Protein AF-F2U9Y6-F1 (afdb_monomer_lite)

Radius of gyration: 29.25 Å; chains: 1; bounding box: 46×56×100 Å

Sequence (231 aa):
MLGGILVQLFTDAFANPSPIDRDTIERISGLALDFTIVSAIATMSFTGLEDSLLPFFILVGVTWIWHLLCFRFLAPILLPDYWVQRSLAELGQSMGVTSTGLLLLRMTDPENQTPALAAFSYKQLLHEPIVGGGLWTASVLPFLKSSGIWPVVGVSCSAVVLWLLVYLFYFRQRYARKRQEEDDGGDGESVSLLASNDAGSEDSATSSSQSPARQASTTSFGTLPRADSCA

Organism: Salpingoeca rosetta (strain ATCC 50818 / BSB-021) (NCBI:txid946362)

Secondary structure (DSSP, 8-state):
-HHHHHHHHHHHHH-SS----HHHHHHHHHHHHHHHHHHHHHH---TTTGGGHHHHHHHHHHHHHHHHHIIIIIHHHH--SSHHHHHHHHHHHHHS-HHHHHHHHHHH-TT--STHHHHHHHHHHHHHHHTSSSHHHHHHHHHHHHH-HHHHHHHHHHHHHHHHHHIIIIIHHHHHHHHHHHHHHHHHHHHHHHHHHHTTSS-----------------------------

pLDDT: mean 74.89, std 18.65, range [29.98, 95.94]

Structure (mmCIF, N/CA/C/O backbone):
data_AF-F2U9Y6-F1
#
_entry.id   AF-F2U9Y6-F1
#
loop_
_atom_site.group_PDB
_atom_site.id
_atom_site.type_symbol
_atom_site.label_atom_id
_atom_site.label_alt_id
_atom_site.label_comp_id
_atom_site.label_asym_id
_atom_site.label_entity_id
_atom_site.label_seq_id
_atom_site.pdbx_PDB_ins_code
_atom_site.Cartn_x
_atom_site.Cartn_y
_atom_site.Cartn_z
_atom_site.occupancy
_atom_site.B_iso_or_equiv
_atom_site.auth_seq_id
_atom_site.auth_comp_id
_atom_site.auth_asym_id
_atom_site.auth_atom_id
_atom_site.pdbx_PDB_model_num
ATOM 1 N N . MET A 1 1 ? -6.582 -10.057 0.550 1.00 64.56 1 MET A N 1
ATOM 2 C CA . MET A 1 1 ? -7.744 -10.200 1.465 1.00 64.56 1 MET A CA 1
ATOM 3 C C . MET A 1 1 ? -8.882 -11.036 0.869 1.00 64.56 1 MET A C 1
ATOM 5 O O . MET A 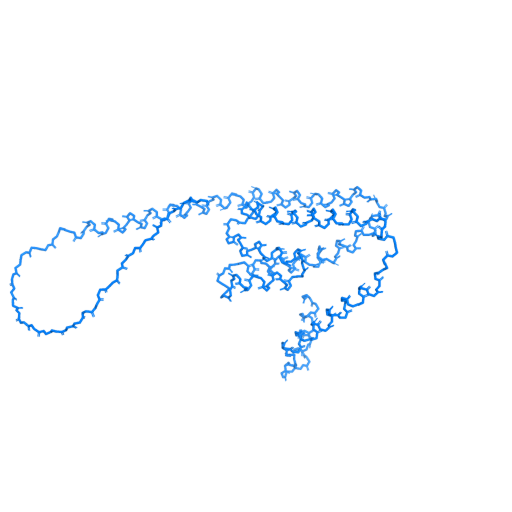1 1 ? -9.227 -12.044 1.469 1.00 64.56 1 MET A O 1
ATOM 9 N N . LEU A 1 2 ? -9.421 -10.701 -0.314 1.00 68.94 2 LEU A N 1
ATOM 10 C CA . LEU A 1 2 ? -10.553 -11.438 -0.919 1.00 68.94 2 LEU A CA 1
ATOM 11 C C . LEU A 1 2 ? -10.297 -12.940 -1.138 1.00 68.94 2 LEU A C 1
ATOM 13 O O . LEU A 1 2 ? -11.157 -13.750 -0.813 1.00 68.94 2 LEU A O 1
ATOM 17 N N . GLY A 1 3 ? -9.111 -13.321 -1.628 1.00 76.38 3 GLY A N 1
ATOM 18 C CA . GLY A 1 3 ? -8.766 -14.735 -1.832 1.00 76.38 3 GLY A CA 1
ATOM 19 C C . GLY A 1 3 ? -8.756 -15.554 -0.536 1.00 76.38 3 GLY A C 1
ATOM 20 O O . GLY A 1 3 ? -9.257 -16.670 -0.522 1.00 76.38 3 GLY A O 1
ATOM 21 N N . GLY A 1 4 ? -8.263 -14.978 0.567 1.00 77.62 4 GLY A N 1
ATOM 22 C CA . GLY A 1 4 ? -8.263 -15.637 1.877 1.00 77.62 4 GLY A CA 1
ATOM 23 C C . GLY A 1 4 ? -9.677 -15.856 2.413 1.00 77.62 4 GLY A C 1
ATOM 24 O O . GLY A 1 4 ? -10.006 -16.965 2.812 1.00 77.62 4 GLY A O 1
ATOM 25 N N . ILE A 1 5 ? -10.539 -14.835 2.326 1.00 81.19 5 ILE A N 1
ATOM 26 C CA . ILE A 1 5 ? -11.954 -14.939 2.722 1.00 81.19 5 ILE A CA 1
ATOM 27 C C . ILE A 1 5 ? -12.677 -15.998 1.882 1.00 81.19 5 ILE A C 1
ATOM 29 O O . ILE A 1 5 ? -13.430 -16.797 2.427 1.00 81.19 5 ILE A O 1
ATOM 33 N N . LEU A 1 6 ? -12.433 -16.037 0.568 1.00 84.12 6 LEU A N 1
ATOM 34 C CA . LEU A 1 6 ? -13.038 -17.030 -0.321 1.00 84.12 6 LEU A CA 1
ATOM 35 C C . LEU A 1 6 ? -12.633 -18.459 0.071 1.00 84.12 6 LEU A C 1
ATOM 37 O O . LEU A 1 6 ? -13.488 -19.334 0.168 1.00 84.12 6 LEU A O 1
ATOM 41 N N . VAL A 1 7 ? -11.341 -18.687 0.326 1.00 85.56 7 VAL A N 1
ATOM 42 C CA . VAL A 1 7 ? -10.820 -19.992 0.765 1.00 85.56 7 VAL A CA 1
ATOM 43 C C . VAL A 1 7 ? -11.387 -20.378 2.128 1.00 85.56 7 VAL A C 1
ATOM 45 O O . VAL A 1 7 ? -11.746 -21.536 2.327 1.00 85.56 7 VAL A O 1
ATOM 48 N N . GLN A 1 8 ? -11.511 -19.420 3.045 1.00 82.75 8 GLN A N 1
ATOM 49 C CA . GLN A 1 8 ? -12.047 -19.655 4.381 1.00 82.75 8 GLN A CA 1
ATOM 50 C C . GLN A 1 8 ? -13.536 -20.024 4.328 1.00 82.75 8 GLN A C 1
ATOM 52 O O . GLN A 1 8 ? -13.919 -21.056 4.864 1.00 82.75 8 GLN A O 1
ATOM 57 N N . LEU A 1 9 ? -14.345 -19.282 3.560 1.00 84.62 9 LEU A N 1
ATOM 58 C CA . LEU A 1 9 ? -15.758 -19.605 3.319 1.00 84.62 9 LEU A CA 1
ATOM 59 C C . LEU A 1 9 ? -15.943 -20.973 2.658 1.00 84.62 9 LEU A C 1
ATOM 61 O O . LEU A 1 9 ? -16.862 -21.708 3.006 1.00 84.62 9 LEU A O 1
ATOM 65 N N . PHE A 1 10 ? -15.081 -21.319 1.700 1.00 86.94 10 PHE A N 1
ATOM 66 C CA . PHE A 1 10 ? -15.129 -22.623 1.051 1.00 86.94 10 PHE A CA 1
ATOM 67 C C . PHE A 1 10 ? -14.783 -23.730 2.053 1.00 86.94 10 PHE A C 1
ATOM 69 O O . PHE A 1 10 ? -15.511 -24.704 2.184 1.00 86.94 10 PHE A O 1
ATOM 76 N N . THR A 1 11 ? -13.711 -23.566 2.822 1.00 84.00 11 THR A N 1
ATOM 77 C CA . THR A 1 11 ? -13.254 -24.596 3.761 1.00 84.00 11 THR A CA 1
ATOM 78 C C . THR A 1 11 ? -14.257 -24.824 4.888 1.00 84.00 11 THR A C 1
ATOM 80 O O . THR A 1 11 ? -14.572 -25.975 5.180 1.00 84.00 11 THR A O 1
ATOM 83 N N . ASP A 1 12 ? -14.839 -23.757 5.433 1.00 84.56 12 ASP A N 1
ATOM 84 C CA . ASP A 1 12 ? -15.870 -23.848 6.471 1.00 84.56 12 ASP A CA 1
ATOM 85 C C . ASP A 1 12 ? -17.173 -24.484 5.944 1.00 84.56 12 ASP A C 1
ATOM 87 O O . ASP A 1 12 ? -17.929 -25.082 6.710 1.00 84.56 12 ASP A O 1
ATOM 91 N N . ALA A 1 13 ? -17.430 -24.413 4.631 1.00 82.62 13 ALA A N 1
ATOM 92 C CA . ALA A 1 13 ? -18.564 -25.086 3.998 1.00 82.62 13 ALA A CA 1
ATOM 93 C C . ALA A 1 13 ? -18.342 -26.597 3.782 1.00 82.62 13 ALA A C 1
ATOM 95 O O . ALA A 1 13 ? -19.314 -27.352 3.777 1.00 82.62 13 ALA A O 1
ATOM 96 N N . PHE A 1 14 ? -17.094 -27.049 3.599 1.00 81.50 14 PHE A N 1
ATOM 97 C CA . PHE A 1 14 ? -16.771 -28.453 3.292 1.00 81.50 14 PHE A CA 1
ATOM 98 C C . PHE A 1 14 ? -16.200 -29.249 4.476 1.00 81.50 14 PHE A C 1
ATOM 100 O O . PHE A 1 14 ? -16.282 -30.478 4.461 1.00 81.50 14 PHE A O 1
ATOM 107 N N . ALA A 1 15 ? -15.638 -28.595 5.497 1.00 75.25 15 ALA A N 1
ATOM 108 C CA . ALA A 1 15 ? -15.000 -29.258 6.631 1.00 75.25 15 ALA A CA 1
ATOM 109 C C . ALA A 1 15 ? -15.295 -28.544 7.960 1.00 75.25 15 ALA A C 1
ATOM 111 O O . ALA A 1 15 ? -14.952 -27.381 8.150 1.00 75.25 15 ALA A O 1
ATOM 112 N N . ASN A 1 16 ? -15.886 -29.279 8.908 1.00 74.94 16 ASN A N 1
ATOM 113 C CA . ASN A 1 16 ? -16.071 -28.835 10.289 1.00 74.94 16 ASN A CA 1
ATOM 114 C C . ASN A 1 16 ? -15.541 -29.928 11.244 1.00 74.94 16 ASN A C 1
ATOM 116 O O . ASN A 1 16 ? -16.124 -31.017 11.262 1.00 74.94 16 ASN A O 1
ATOM 120 N N . PRO A 1 17 ? -14.459 -29.695 12.017 1.00 71.12 17 PRO A N 1
ATOM 121 C CA . PRO A 1 17 ? -13.758 -28.423 12.236 1.00 71.12 17 PRO A CA 1
ATOM 122 C C . PRO A 1 17 ? -12.823 -28.009 11.087 1.00 71.12 17 PRO A C 1
ATOM 124 O O . PRO A 1 17 ? -12.262 -28.855 10.391 1.00 71.12 17 PRO A O 1
ATOM 127 N N . SER A 1 18 ? -12.648 -26.694 10.918 1.00 74.06 18 SER A N 1
ATOM 128 C CA . SER A 1 18 ? -11.782 -26.101 9.893 1.00 74.06 18 SER A CA 1
ATOM 129 C C . SER A 1 18 ? -10.316 -26.512 10.125 1.00 74.06 18 SER A C 1
ATOM 131 O O . SER A 1 18 ? -9.785 -26.257 11.207 1.00 74.06 18 SER A O 1
ATOM 133 N N . PRO A 1 19 ? -9.630 -27.139 9.150 1.00 78.56 19 PRO A N 1
ATOM 134 C CA . PRO A 1 19 ? -8.228 -27.549 9.278 1.00 78.56 19 PRO A CA 1
ATOM 135 C C . PRO A 1 19 ? -7.234 -26.381 9.146 1.00 78.56 19 PRO A C 1
ATOM 137 O O . PRO A 1 19 ? -6.023 -26.599 9.137 1.00 78.56 19 PRO A O 1
ATOM 140 N N . ILE A 1 20 ? -7.725 -25.150 8.981 1.00 82.19 20 ILE A N 1
ATOM 141 C CA . ILE A 1 20 ? -6.900 -23.972 8.739 1.00 82.19 20 ILE A CA 1
ATOM 142 C C . ILE A 1 20 ? -6.370 -23.432 10.066 1.00 82.19 20 ILE A C 1
ATOM 144 O O . ILE A 1 20 ? -7.107 -22.846 10.856 1.00 82.19 20 ILE A O 1
ATOM 148 N N . ASP A 1 21 ? -5.064 -23.581 10.262 1.00 85.75 21 ASP A N 1
ATOM 149 C CA . ASP A 1 21 ? -4.335 -22.987 11.375 1.00 85.75 21 ASP A CA 1
ATOM 150 C C . ASP A 1 21 ? -3.558 -21.734 10.937 1.00 85.75 21 ASP A C 1
ATOM 152 O O . ASP A 1 21 ? -2.967 -21.675 9.850 1.00 85.75 21 ASP A O 1
ATOM 156 N N . ARG A 1 22 ? -3.557 -20.720 11.805 1.00 81.62 22 ARG A N 1
ATOM 157 C CA . ARG A 1 22 ? -2.945 -19.416 11.537 1.00 81.62 22 ARG A CA 1
ATOM 158 C C . ARG A 1 22 ? -1.430 -19.523 11.402 1.00 81.62 22 ARG A C 1
ATOM 160 O O . ARG A 1 22 ? -0.876 -18.924 10.481 1.00 81.62 22 ARG A O 1
ATOM 167 N N . ASP A 1 23 ? -0.780 -20.321 12.245 1.00 85.12 23 ASP A N 1
ATOM 168 C CA . ASP A 1 23 ? 0.679 -20.474 12.220 1.00 85.12 23 ASP A CA 1
ATOM 169 C C . ASP A 1 23 ? 1.143 -21.115 10.906 1.00 85.12 23 ASP A C 1
ATOM 171 O O . ASP A 1 23 ? 2.176 -20.748 10.337 1.00 85.12 23 ASP A O 1
ATOM 175 N N . THR A 1 24 ? 0.345 -22.046 10.376 1.00 87.69 24 THR A N 1
ATOM 176 C CA . THR A 1 24 ? 0.602 -22.672 9.074 1.00 87.69 24 THR A CA 1
ATOM 177 C C . THR A 1 24 ? 0.464 -21.660 7.933 1.00 87.69 24 THR A C 1
ATOM 179 O O . THR A 1 24 ? 1.336 -21.601 7.063 1.00 87.69 24 THR A O 1
ATOM 182 N N . ILE A 1 25 ? -0.575 -20.814 7.947 1.00 86.31 25 ILE A N 1
ATOM 183 C CA . ILE A 1 25 ? -0.746 -19.744 6.948 1.00 86.31 25 ILE A CA 1
ATOM 184 C C . ILE A 1 25 ? 0.412 -18.744 6.999 1.00 86.31 25 ILE A C 1
ATOM 186 O O . ILE A 1 25 ? 0.938 -18.380 5.947 1.00 86.31 25 ILE A O 1
ATOM 190 N N . GLU A 1 26 ? 0.820 -18.299 8.190 1.00 84.19 26 GLU A N 1
ATOM 191 C CA . GLU A 1 26 ? 1.905 -17.322 8.342 1.00 84.19 26 GLU A CA 1
ATOM 192 C C . GLU A 1 26 ? 3.229 -17.873 7.787 1.00 84.19 26 GLU A C 1
ATOM 194 O O . GLU A 1 26 ? 3.924 -17.179 7.041 1.00 84.19 26 GLU A O 1
ATOM 199 N N . ARG A 1 27 ? 3.529 -19.157 8.030 1.00 87.56 27 ARG A N 1
ATOM 200 C CA . ARG A 1 27 ? 4.702 -19.842 7.453 1.00 87.56 27 ARG A CA 1
ATOM 201 C C . ARG A 1 27 ? 4.643 -19.945 5.928 1.00 87.56 27 ARG A C 1
ATOM 203 O O . ARG A 1 27 ? 5.636 -19.655 5.263 1.00 87.56 27 ARG A O 1
ATOM 210 N N . ILE A 1 28 ? 3.497 -20.339 5.365 1.00 90.56 28 ILE A N 1
ATOM 211 C CA . ILE A 1 28 ? 3.319 -20.449 3.906 1.00 90.56 28 ILE A CA 1
ATOM 212 C C . ILE A 1 28 ? 3.425 -19.071 3.246 1.00 90.56 28 ILE A C 1
ATOM 214 O O . ILE A 1 28 ? 4.074 -18.935 2.211 1.00 90.56 28 ILE A O 1
ATOM 218 N N . SER A 1 29 ? 2.826 -18.041 3.850 1.00 85.62 29 SER A N 1
ATOM 219 C CA . SER A 1 29 ? 2.904 -16.666 3.353 1.00 85.62 29 SER A CA 1
ATOM 220 C C . SER A 1 29 ? 4.340 -16.144 3.361 1.00 85.62 29 SER A C 1
ATOM 222 O O . SER A 1 29 ? 4.735 -15.479 2.406 1.00 85.62 29 SER A O 1
ATOM 224 N N . GLY A 1 30 ? 5.116 -16.450 4.406 1.00 86.19 30 GLY A N 1
ATOM 225 C CA . GLY A 1 30 ? 6.540 -16.119 4.465 1.00 86.19 30 GLY A CA 1
ATOM 226 C C . GLY A 1 30 ? 7.324 -16.783 3.334 1.00 86.19 30 GLY A C 1
ATOM 227 O O . GLY A 1 30 ? 7.996 -16.099 2.568 1.00 86.19 30 GLY A O 1
ATOM 228 N N . LEU A 1 31 ? 7.143 -18.094 3.145 1.00 93.81 31 LEU A N 1
ATOM 229 C CA . LEU A 1 31 ? 7.813 -18.843 2.076 1.00 93.81 31 LEU A CA 1
ATOM 230 C C . LEU A 1 31 ? 7.438 -18.337 0.673 1.00 93.81 31 LEU A C 1
ATOM 232 O O . LEU A 1 31 ? 8.293 -18.237 -0.206 1.00 93.81 31 LEU A O 1
ATOM 236 N N . ALA A 1 32 ? 6.168 -17.995 0.449 1.00 91.25 32 ALA A N 1
ATOM 237 C CA . ALA A 1 32 ? 5.710 -17.426 -0.817 1.00 91.25 32 ALA A CA 1
ATOM 238 C C . ALA A 1 32 ? 6.325 -16.042 -1.086 1.00 91.25 32 ALA A C 1
ATOM 240 O O . ALA A 1 32 ? 6.671 -15.724 -2.229 1.00 91.25 32 ALA A O 1
ATOM 241 N N . LEU A 1 33 ? 6.479 -15.226 -0.040 1.00 87.12 33 LEU A N 1
ATOM 242 C CA . LEU A 1 33 ? 7.128 -13.922 -0.124 1.00 87.12 33 LEU A CA 1
ATOM 243 C C . LEU A 1 33 ? 8.612 -14.085 -0.477 1.00 87.12 33 LEU A C 1
ATOM 245 O O . LEU A 1 33 ? 9.069 -13.445 -1.423 1.00 87.12 33 LEU A O 1
ATOM 249 N N . ASP A 1 34 ? 9.329 -14.998 0.181 1.00 91.12 34 ASP A N 1
ATOM 250 C CA . ASP A 1 34 ? 10.732 -15.295 -0.132 1.00 91.12 34 ASP A CA 1
ATOM 251 C C . ASP A 1 34 ? 10.900 -15.764 -1.581 1.00 91.12 34 ASP A C 1
ATOM 253 O O . ASP A 1 34 ? 11.765 -15.267 -2.304 1.00 91.12 34 ASP A O 1
ATOM 257 N N . PHE A 1 35 ? 10.029 -16.661 -2.054 1.00 95.06 35 PHE A N 1
ATOM 258 C CA . PHE A 1 35 ? 10.053 -17.114 -3.445 1.00 95.06 35 PHE A CA 1
ATOM 259 C C . PHE A 1 35 ? 9.801 -15.965 -4.429 1.00 95.06 35 PHE A C 1
ATOM 261 O O . PHE A 1 35 ? 10.464 -15.876 -5.462 1.00 95.06 35 PHE A O 1
ATOM 268 N N . THR A 1 36 ? 8.886 -15.050 -4.097 1.00 90.88 36 THR A N 1
ATOM 269 C CA . THR A 1 36 ? 8.604 -13.857 -4.910 1.00 90.88 36 THR A CA 1
ATOM 270 C C . THR A 1 36 ? 9.817 -12.933 -4.971 1.00 90.88 36 THR A C 1
ATOM 272 O O . THR A 1 36 ? 10.178 -12.480 -6.056 1.00 90.88 36 THR A O 1
ATOM 275 N N . ILE A 1 37 ? 10.483 -12.693 -3.837 1.00 90.69 37 ILE A N 1
ATOM 276 C CA . ILE A 1 37 ? 11.707 -11.884 -3.780 1.00 90.69 37 ILE A CA 1
ATOM 277 C C . ILE A 1 37 ? 12.809 -12.531 -4.620 1.00 90.69 37 ILE A C 1
ATOM 279 O O . ILE A 1 37 ? 13.392 -11.868 -5.477 1.00 90.69 37 ILE A O 1
ATOM 283 N N . VAL A 1 38 ? 13.076 -13.824 -4.422 1.00 95.25 38 VAL A N 1
ATOM 284 C CA . VAL A 1 38 ? 14.115 -14.551 -5.166 1.00 95.25 38 VAL A CA 1
ATOM 285 C C . VAL A 1 38 ? 13.811 -14.554 -6.663 1.00 95.25 38 VAL A C 1
ATOM 287 O O . VAL A 1 38 ? 14.695 -14.265 -7.465 1.00 95.25 38 VAL A O 1
ATOM 290 N N . SER A 1 39 ? 12.559 -14.808 -7.051 1.00 94.50 39 SER A N 1
ATOM 291 C CA . SER A 1 39 ? 12.124 -14.762 -8.449 1.00 94.50 39 SER A CA 1
ATOM 292 C C . SER A 1 39 ? 12.281 -13.366 -9.054 1.00 94.50 39 SER A C 1
ATOM 294 O O . SER A 1 39 ? 12.701 -13.246 -10.206 1.00 94.50 39 SER A O 1
ATOM 296 N N . ALA A 1 40 ? 11.953 -12.310 -8.306 1.00 90.25 40 ALA A N 1
ATOM 297 C CA . ALA A 1 40 ? 12.098 -10.933 -8.762 1.00 90.25 40 ALA A CA 1
ATOM 298 C C . ALA A 1 40 ? 13.573 -10.574 -8.982 1.00 90.25 40 ALA A C 1
ATOM 300 O O . ALA A 1 40 ? 13.919 -10.079 -10.052 1.00 90.25 40 ALA A O 1
ATOM 301 N N . ILE A 1 41 ? 14.448 -10.899 -8.023 1.00 90.94 41 ILE A N 1
ATOM 302 C CA . ILE A 1 41 ? 15.898 -10.680 -8.142 1.00 90.94 41 ILE A CA 1
ATOM 303 C C . ILE A 1 41 ? 16.470 -11.484 -9.317 1.00 90.94 41 ILE A C 1
ATOM 305 O O . ILE A 1 41 ? 17.264 -10.954 -10.086 1.00 90.94 41 ILE A O 1
ATOM 309 N N . ALA A 1 42 ? 16.040 -12.736 -9.495 1.00 93.25 42 ALA A N 1
ATOM 310 C CA . ALA A 1 42 ? 16.501 -13.590 -10.588 1.00 93.25 42 ALA A CA 1
ATOM 311 C C . ALA A 1 42 ? 16.053 -13.098 -11.977 1.00 93.25 42 ALA A C 1
ATOM 313 O O . ALA A 1 42 ? 16.763 -13.309 -12.957 1.00 93.25 42 ALA A O 1
ATOM 314 N N . THR A 1 43 ? 14.885 -12.453 -12.071 1.00 90.19 43 THR A N 1
ATOM 315 C CA . THR A 1 43 ? 14.331 -11.938 -13.340 1.00 90.19 43 THR A CA 1
ATOM 316 C C . THR A 1 43 ? 14.819 -10.520 -13.656 1.00 90.19 43 THR A C 1
ATOM 318 O O . THR A 1 43 ? 14.788 -10.091 -14.809 1.00 90.19 43 THR A O 1
ATOM 321 N N . MET A 1 44 ? 15.274 -9.773 -12.649 1.00 85.38 44 MET A N 1
ATOM 322 C CA . MET A 1 44 ? 15.744 -8.404 -12.814 1.00 85.38 44 MET A CA 1
ATOM 323 C C . MET A 1 44 ? 17.114 -8.385 -13.504 1.00 85.38 44 MET A C 1
ATOM 325 O O . MET A 1 44 ? 18.150 -8.661 -12.903 1.00 85.38 44 MET A O 1
ATOM 329 N N . SER A 1 45 ? 17.131 -8.033 -14.789 1.00 80.94 45 SER A N 1
ATOM 330 C CA . SER A 1 45 ? 18.373 -7.841 -15.536 1.00 80.94 45 SER A CA 1
ATOM 331 C C . SER A 1 45 ? 19.018 -6.499 -15.176 1.00 80.94 45 SER A C 1
ATOM 333 O O . SER A 1 45 ? 18.404 -5.449 -15.361 1.00 80.94 45 SER A O 1
ATOM 335 N N . PHE A 1 46 ? 20.274 -6.520 -14.724 1.00 74.25 46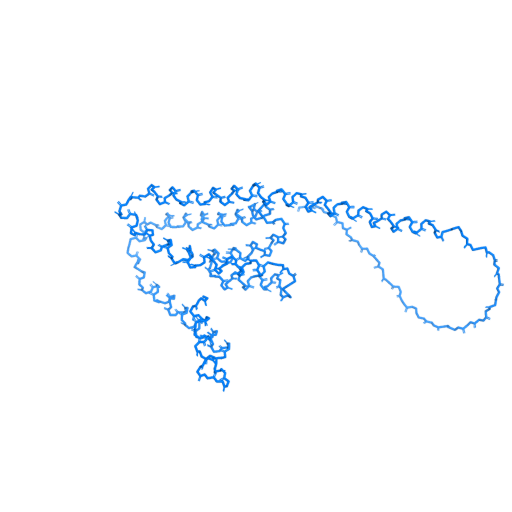 PHE A N 1
ATOM 336 C CA . PHE A 1 46 ? 21.059 -5.308 -14.437 1.00 74.25 46 PHE A CA 1
ATOM 337 C C . PHE A 1 46 ? 21.627 -4.619 -15.688 1.00 74.25 46 PHE A C 1
ATOM 339 O O . PHE A 1 46 ? 22.165 -3.518 -15.595 1.00 74.25 46 PHE A O 1
ATOM 346 N N . THR A 1 47 ? 21.507 -5.245 -16.860 1.00 74.12 47 THR A N 1
ATOM 347 C CA . THR A 1 47 ? 21.971 -4.699 -18.140 1.00 74.12 47 THR A CA 1
ATOM 348 C C . THR A 1 47 ? 21.269 -3.373 -18.447 1.00 74.12 47 THR A C 1
ATOM 350 O O . THR A 1 47 ? 20.066 -3.360 -18.704 1.00 74.12 47 THR A O 1
ATOM 353 N N . GLY A 1 48 ? 22.021 -2.267 -18.397 1.00 69.62 48 GLY A N 1
ATOM 354 C CA . GLY A 1 48 ? 21.537 -0.892 -18.600 1.00 69.62 48 GLY A CA 1
ATOM 355 C C . GLY A 1 48 ? 21.345 -0.060 -17.323 1.00 69.62 48 GLY A C 1
ATOM 356 O O . GLY A 1 48 ? 21.109 1.143 -17.416 1.00 69.62 48 GLY A O 1
ATOM 357 N N . LEU A 1 49 ? 21.469 -0.655 -16.129 1.00 69.94 49 LEU A N 1
ATOM 358 C CA . LEU A 1 49 ? 21.373 0.086 -14.862 1.00 69.94 49 LEU A CA 1
ATOM 359 C C . LEU A 1 49 ? 22.680 0.818 -14.511 1.00 69.94 49 LEU A C 1
ATOM 361 O O . LEU A 1 49 ? 22.651 1.843 -13.837 1.00 69.94 49 LEU A O 1
ATOM 365 N N . GLU A 1 50 ? 23.813 0.302 -14.988 1.00 73.62 50 GLU A N 1
ATOM 366 C CA . GLU A 1 50 ? 25.160 0.840 -14.758 1.00 73.62 50 GLU A CA 1
ATOM 367 C C . GLU A 1 50 ? 25.339 2.270 -15.292 1.00 73.62 50 GLU A C 1
ATOM 369 O O . GLU A 1 50 ? 25.910 3.114 -14.601 1.00 73.62 50 GLU A O 1
ATOM 374 N N . ASP A 1 51 ? 24.727 2.586 -16.435 1.00 81.00 51 ASP A N 1
ATOM 375 C CA . ASP A 1 51 ? 24.744 3.934 -17.018 1.00 81.00 51 ASP A CA 1
ATOM 376 C C . ASP A 1 51 ? 23.822 4.922 -16.276 1.00 81.00 51 ASP A C 1
ATOM 378 O O . ASP A 1 51 ? 23.920 6.137 -16.446 1.00 81.00 51 ASP A O 1
ATOM 382 N N . SER A 1 52 ? 22.902 4.414 -15.449 1.00 83.69 52 SER A N 1
ATOM 383 C CA . SER A 1 52 ? 21.813 5.173 -14.816 1.00 83.69 52 SER A CA 1
ATOM 384 C C . SER A 1 52 ? 21.741 4.989 -13.293 1.00 83.69 52 SER A C 1
ATOM 386 O O . SER A 1 52 ? 20.699 5.222 -12.675 1.00 83.69 52 SER A O 1
ATOM 388 N N . LEU A 1 53 ? 22.858 4.650 -12.644 1.00 87.31 53 LEU A N 1
ATOM 389 C CA . LEU A 1 53 ? 22.917 4.561 -11.179 1.00 87.31 53 LEU A CA 1
ATOM 390 C C . LEU A 1 53 ? 22.607 5.905 -10.510 1.00 87.31 53 LEU A C 1
ATOM 392 O O . LEU A 1 53 ? 21.908 5.956 -9.499 1.00 87.31 53 LEU A O 1
ATOM 396 N N . LEU A 1 54 ? 23.084 7.007 -11.094 1.00 89.56 54 LEU A N 1
ATOM 397 C CA . LEU A 1 54 ? 22.834 8.349 -10.572 1.00 89.56 54 LEU A CA 1
ATOM 398 C C . LEU A 1 54 ? 21.327 8.687 -10.519 1.00 89.56 54 LEU A C 1
ATOM 400 O O . LEU A 1 54 ? 20.841 8.990 -9.426 1.00 89.56 54 LEU A O 1
ATOM 404 N N . PRO A 1 55 ? 20.549 8.612 -11.622 1.00 90.44 55 PRO A N 1
ATOM 405 C CA . PRO A 1 55 ? 19.110 8.862 -11.559 1.00 90.44 55 PRO A CA 1
ATOM 406 C C . PRO A 1 55 ? 18.364 7.854 -10.675 1.00 90.44 55 PRO A C 1
ATOM 408 O O . PRO A 1 55 ? 17.390 8.240 -10.031 1.00 90.44 55 PRO A O 1
ATOM 411 N N . PHE A 1 56 ? 18.833 6.606 -10.564 1.00 89.75 56 PHE A N 1
ATOM 412 C CA . PHE A 1 56 ? 18.258 5.630 -9.635 1.00 89.75 56 PHE A CA 1
ATOM 413 C C . PHE A 1 56 ? 18.353 6.096 -8.173 1.00 89.75 56 PHE A C 1
ATOM 415 O O . PHE A 1 56 ? 17.335 6.178 -7.484 1.00 89.75 56 PHE A O 1
ATOM 422 N N . PHE A 1 57 ? 19.546 6.470 -7.699 1.00 92.00 57 PHE A N 1
ATOM 423 C CA . PHE A 1 57 ? 19.717 6.940 -6.320 1.00 92.00 57 PHE A CA 1
ATOM 424 C C . PHE A 1 57 ? 18.990 8.258 -6.05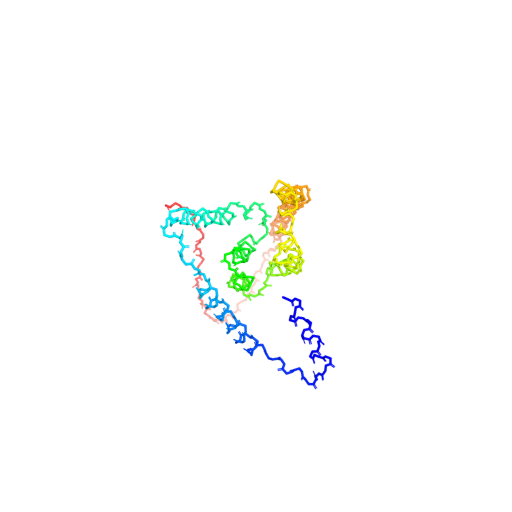1 1.00 92.00 57 PHE A C 1
ATOM 426 O O . PHE A 1 57 ? 18.448 8.441 -4.960 1.00 92.00 57 PHE A O 1
ATOM 433 N N . ILE A 1 58 ? 18.920 9.151 -7.044 1.00 94.38 58 ILE A N 1
ATOM 434 C CA . ILE A 1 58 ? 18.122 10.378 -6.940 1.00 94.38 58 ILE A CA 1
ATOM 435 C C . ILE A 1 58 ? 16.644 10.028 -6.741 1.00 94.38 58 ILE A C 1
ATOM 437 O O . ILE A 1 58 ? 16.020 10.566 -5.831 1.00 94.38 58 ILE A O 1
ATOM 441 N N . LEU A 1 59 ? 16.085 9.106 -7.529 1.00 92.62 59 LEU A N 1
ATOM 442 C CA . LEU A 1 59 ? 14.686 8.688 -7.391 1.00 92.62 59 LEU A CA 1
ATOM 443 C C . LEU A 1 59 ? 14.402 8.050 -6.029 1.00 92.62 59 LEU A C 1
ATOM 445 O O . LEU A 1 59 ? 13.399 8.389 -5.397 1.00 92.62 59 LEU A O 1
ATOM 449 N N . VAL A 1 60 ? 15.288 7.174 -5.547 1.00 92.38 60 VAL A N 1
ATOM 450 C CA . VAL A 1 60 ? 15.167 6.570 -4.211 1.00 92.38 60 VAL A CA 1
ATOM 451 C C . VAL A 1 60 ? 15.193 7.652 -3.131 1.00 92.38 60 VAL A C 1
ATOM 453 O O . VAL A 1 60 ? 14.308 7.680 -2.276 1.00 92.38 60 VAL A O 1
ATOM 456 N N . GLY A 1 61 ? 16.155 8.576 -3.198 1.00 95.56 61 GLY A N 1
ATOM 457 C CA . GLY A 1 61 ? 16.297 9.671 -2.241 1.00 95.56 61 GLY A CA 1
ATOM 458 C C . GLY A 1 61 ? 15.096 10.616 -2.239 1.00 95.56 61 GLY A C 1
ATOM 459 O O . GLY A 1 61 ? 14.542 10.897 -1.179 1.00 95.56 61 GLY A O 1
ATOM 460 N N . VAL A 1 62 ? 14.639 11.051 -3.416 1.00 95.94 62 VAL A N 1
ATOM 461 C CA . VAL A 1 62 ? 13.449 11.905 -3.568 1.00 95.94 62 VAL A CA 1
ATOM 462 C C . VAL A 1 62 ? 12.216 11.211 -2.999 1.00 95.94 62 VAL A C 1
ATOM 464 O O . VAL A 1 62 ? 11.462 11.830 -2.252 1.00 95.94 62 VAL A O 1
ATOM 467 N N . THR A 1 63 ? 12.032 9.923 -3.292 1.00 92.56 63 THR A N 1
ATOM 468 C CA . THR A 1 63 ? 10.895 9.147 -2.783 1.00 92.56 63 THR A CA 1
ATOM 469 C C . THR A 1 63 ? 10.942 9.036 -1.262 1.00 92.56 63 THR A C 1
ATOM 471 O O . THR A 1 63 ? 9.933 9.271 -0.600 1.00 92.56 63 THR A O 1
ATOM 474 N N . TRP A 1 64 ? 12.104 8.733 -0.684 1.00 93.94 64 TRP A N 1
ATOM 475 C CA . TRP A 1 64 ? 12.285 8.670 0.767 1.00 93.94 64 TRP A CA 1
ATOM 476 C C . TRP A 1 64 ? 12.001 10.009 1.448 1.00 93.94 64 TRP A C 1
ATOM 478 O O . TRP A 1 64 ? 11.227 10.068 2.403 1.00 93.94 64 TRP A O 1
ATOM 488 N N . ILE A 1 65 ? 12.580 11.095 0.930 1.00 94.81 65 ILE A N 1
ATOM 489 C CA . ILE A 1 65 ? 12.361 12.449 1.450 1.00 94.81 65 ILE A CA 1
ATOM 490 C C . ILE A 1 65 ? 10.877 12.810 1.360 1.00 94.81 65 ILE A C 1
ATOM 492 O O . ILE A 1 65 ? 10.316 13.315 2.329 1.00 94.81 65 ILE A O 1
ATOM 496 N N . TRP A 1 66 ? 10.222 12.507 0.238 1.00 93.69 66 TRP A N 1
ATOM 497 C CA . TRP A 1 66 ? 8.794 12.749 0.058 1.00 93.69 66 TRP A CA 1
ATOM 498 C C . TRP A 1 66 ? 7.945 12.028 1.111 1.00 93.69 66 TRP A C 1
ATOM 500 O O . TRP A 1 66 ? 7.104 12.658 1.748 1.00 93.69 66 TRP A O 1
ATOM 510 N N . HIS A 1 67 ? 8.210 10.745 1.376 1.00 91.88 67 HIS A N 1
ATOM 511 C CA . HIS A 1 67 ? 7.493 9.995 2.413 1.00 91.88 67 HIS A CA 1
ATOM 512 C C . HIS A 1 67 ? 7.702 10.589 3.810 1.00 91.88 67 HIS A C 1
ATOM 514 O O . HIS A 1 67 ? 6.742 10.720 4.570 1.00 91.88 67 HIS A O 1
ATOM 520 N N . LEU A 1 68 ? 8.928 11.011 4.138 1.00 92.00 68 LEU A N 1
ATOM 521 C CA . LEU A 1 68 ? 9.225 11.672 5.412 1.00 92.00 68 LEU A CA 1
ATOM 522 C C . LEU A 1 68 ? 8.522 13.030 5.536 1.00 92.00 68 LEU A C 1
ATOM 524 O O . LEU A 1 68 ? 7.996 13.351 6.603 1.00 92.00 68 LEU A O 1
ATOM 528 N N . LEU A 1 69 ? 8.468 13.815 4.456 1.00 92.75 69 LEU A N 1
ATOM 529 C CA . LEU A 1 69 ? 7.741 15.084 4.419 1.00 92.75 69 LEU A CA 1
ATOM 530 C C . LEU A 1 69 ? 6.236 14.867 4.598 1.00 92.75 69 LEU A C 1
ATOM 532 O O . LEU A 1 69 ? 5.616 15.554 5.411 1.00 92.75 69 LEU A O 1
ATOM 536 N N . CYS A 1 70 ? 5.650 13.887 3.908 1.00 90.25 70 CYS A N 1
ATOM 537 C CA . CYS A 1 70 ? 4.250 13.520 4.092 1.00 90.25 70 CYS A CA 1
ATOM 538 C C . CYS A 1 70 ? 3.974 13.077 5.535 1.00 90.25 70 CYS A C 1
ATOM 540 O O . CYS A 1 70 ? 3.017 13.545 6.149 1.00 90.25 70 CYS A O 1
ATOM 542 N N . PHE A 1 71 ? 4.838 12.243 6.112 1.00 89.00 71 PHE A N 1
ATOM 543 C CA . PHE A 1 71 ? 4.689 11.786 7.491 1.00 89.00 71 PHE A CA 1
ATOM 544 C C . PHE A 1 71 ? 4.853 12.908 8.525 1.00 89.00 71 PHE A C 1
ATOM 546 O O . PHE A 1 71 ? 4.176 12.899 9.547 1.00 89.00 71 PHE A O 1
ATOM 553 N N . ARG A 1 72 ? 5.745 13.882 8.304 1.00 88.19 72 ARG A N 1
ATOM 554 C CA . ARG A 1 72 ? 5.986 14.952 9.284 1.00 88.19 72 ARG A CA 1
ATOM 555 C C . ARG A 1 72 ? 5.015 16.122 9.155 1.00 88.19 72 ARG A C 1
ATOM 557 O O . ARG A 1 72 ? 4.602 16.663 10.174 1.00 88.19 72 ARG A O 1
ATOM 564 N N . PHE A 1 73 ? 4.690 16.535 7.933 1.00 87.19 73 PHE A N 1
ATOM 565 C CA . PHE A 1 73 ? 3.902 17.744 7.682 1.00 87.19 73 PHE A CA 1
ATOM 566 C C . PHE A 1 73 ? 2.465 17.435 7.287 1.00 87.19 73 PHE A C 1
ATOM 568 O O . PHE A 1 73 ? 1.545 18.071 7.788 1.00 87.19 73 PHE A O 1
ATOM 575 N N . LEU A 1 74 ? 2.250 16.461 6.403 1.00 85.12 74 LEU A N 1
ATOM 576 C CA . LEU A 1 74 ? 0.923 16.212 5.842 1.00 85.12 74 LEU A CA 1
ATOM 577 C C . LEU A 1 74 ? 0.033 15.407 6.803 1.00 85.12 74 LEU A C 1
ATOM 579 O O . LEU A 1 74 ? -1.149 15.707 6.946 1.00 85.12 74 LEU A O 1
ATOM 583 N N . ALA A 1 75 ? 0.615 14.446 7.514 1.00 84.12 75 ALA A N 1
ATOM 584 C CA . ALA A 1 75 ? -0.039 13.646 8.546 1.00 84.12 75 ALA A CA 1
ATOM 585 C C . ALA A 1 75 ? -0.759 14.463 9.639 1.00 84.12 75 ALA A C 1
ATOM 587 O O . ALA A 1 75 ? -1.967 14.274 9.788 1.00 84.12 75 ALA A O 1
ATOM 588 N N . PRO A 1 76 ? -0.103 15.388 10.376 1.00 81.38 76 PRO A N 1
ATOM 589 C CA . PRO A 1 76 ? -0.784 16.158 11.420 1.00 81.38 76 PRO A CA 1
ATOM 590 C C . PRO A 1 76 ? -1.847 17.110 10.854 1.00 81.38 76 PRO A C 1
ATOM 592 O O . PRO A 1 76 ? -2.768 17.493 11.568 1.00 81.38 76 PRO A O 1
ATOM 595 N N . ILE A 1 77 ? -1.735 17.489 9.574 1.00 81.38 77 ILE A N 1
ATOM 596 C CA . ILE A 1 77 ? -2.715 18.350 8.904 1.00 81.38 77 ILE A CA 1
ATOM 597 C C . ILE A 1 77 ? -3.949 17.556 8.477 1.00 81.38 77 ILE A C 1
ATOM 599 O O . ILE A 1 77 ? -5.050 18.086 8.583 1.00 81.38 77 ILE A O 1
ATOM 603 N N . LEU A 1 78 ? -3.785 16.333 7.959 1.00 78.38 78 LEU A N 1
ATOM 604 C CA . LEU A 1 78 ? -4.873 15.510 7.413 1.00 78.38 78 LEU A CA 1
ATOM 605 C C . LEU A 1 78 ? -5.585 14.651 8.465 1.00 78.38 78 LEU A C 1
ATOM 607 O O . LEU A 1 78 ? -6.760 14.328 8.299 1.00 78.38 78 LEU A O 1
ATOM 611 N N . LEU A 1 79 ? -4.878 14.249 9.522 1.00 79.62 79 LEU A N 1
ATOM 612 C CA . LEU A 1 79 ? -5.350 13.283 10.511 1.00 79.62 79 LEU A CA 1
ATOM 613 C C . LEU A 1 79 ? -5.309 13.918 11.906 1.00 79.62 79 LEU A C 1
ATOM 615 O O . LEU A 1 79 ? -4.358 13.688 12.637 1.00 79.62 79 LEU A O 1
ATOM 619 N N . PRO A 1 80 ? -6.304 14.718 12.310 1.00 67.31 80 PRO A N 1
ATOM 620 C CA . PRO A 1 80 ? -6.271 15.406 13.605 1.00 67.31 80 PRO A CA 1
ATOM 621 C C . PRO A 1 80 ? -6.434 14.469 14.817 1.00 67.31 80 PRO A C 1
ATOM 623 O O . PRO A 1 80 ? -5.944 14.805 15.891 1.00 67.31 80 PRO A O 1
ATOM 626 N N . ASP A 1 81 ? -7.027 13.278 14.648 1.00 74.94 81 ASP A N 1
ATOM 627 C CA . ASP A 1 81 ? -7.070 12.244 15.698 1.00 74.94 81 ASP A CA 1
ATOM 628 C C . ASP A 1 81 ? -5.967 11.198 15.477 1.00 74.94 81 ASP A C 1
ATOM 630 O O . ASP A 1 81 ? -5.849 10.663 14.367 1.00 74.94 81 ASP A O 1
ATOM 634 N N . TYR A 1 82 ? -5.230 10.842 16.540 1.00 81.94 82 TYR A N 1
ATOM 635 C CA . TYR A 1 82 ? -4.234 9.750 16.566 1.00 81.94 82 TYR A CA 1
ATOM 636 C C . TYR A 1 82 ? -3.310 9.741 15.333 1.00 81.94 82 TYR A C 1
ATOM 638 O O . TYR A 1 82 ? -3.121 8.721 14.660 1.00 81.94 82 TYR A O 1
ATOM 646 N N . TRP A 1 83 ? -2.776 10.924 15.003 1.00 83.50 83 TRP A N 1
ATOM 647 C CA . TRP A 1 83 ? -2.047 11.179 13.761 1.00 83.50 83 TRP A CA 1
ATOM 648 C C . TRP A 1 83 ? -0.819 10.281 13.603 1.00 83.50 83 TRP A C 1
ATOM 650 O O . TRP A 1 83 ? -0.563 9.810 12.499 1.00 83.50 83 TRP A O 1
ATOM 660 N N . VAL A 1 84 ? -0.094 9.987 14.689 1.00 85.19 84 VAL A N 1
ATOM 661 C CA . VAL A 1 84 ? 1.095 9.121 14.654 1.00 85.19 84 VAL A CA 1
ATOM 662 C C . VAL A 1 84 ? 0.704 7.686 14.316 1.00 85.19 84 VAL A C 1
ATOM 664 O O . VAL A 1 84 ? 1.244 7.127 13.366 1.00 85.19 84 VAL A O 1
ATOM 667 N N . GLN A 1 85 ? -0.257 7.107 15.044 1.00 87.88 85 GLN A N 1
ATOM 668 C CA . GLN A 1 85 ? -0.690 5.718 14.858 1.00 87.88 85 GLN A CA 1
ATOM 669 C C . GLN A 1 85 ? -1.218 5.502 13.437 1.00 87.88 85 GLN A C 1
ATOM 671 O O . GLN A 1 85 ? -0.787 4.591 12.730 1.00 87.88 85 GLN A O 1
ATOM 676 N N . ARG A 1 86 ? -2.111 6.390 12.981 1.00 88.00 86 ARG A N 1
ATOM 677 C CA . ARG A 1 86 ? -2.687 6.311 11.634 1.00 88.00 86 ARG A CA 1
ATOM 678 C C . ARG A 1 86 ? -1.626 6.489 10.551 1.00 88.00 86 ARG A C 1
ATOM 680 O O . ARG A 1 86 ? -1.570 5.691 9.623 1.00 88.00 86 ARG A O 1
ATOM 687 N N . SER A 1 87 ? -0.760 7.490 10.681 1.00 88.88 87 SER A N 1
ATOM 688 C CA . SER A 1 87 ? 0.239 7.789 9.647 1.00 88.88 87 SER A CA 1
ATOM 689 C C . SER A 1 87 ? 1.350 6.753 9.584 1.00 88.88 87 SER A C 1
ATOM 691 O O . SER A 1 87 ? 1.892 6.523 8.510 1.00 88.88 87 SER A O 1
ATOM 693 N N . LEU A 1 88 ? 1.680 6.097 10.699 1.00 90.25 88 LEU A N 1
ATOM 694 C CA . LEU A 1 88 ? 2.672 5.027 10.705 1.00 90.25 88 LEU A CA 1
ATOM 695 C C . LEU A 1 88 ? 2.165 3.780 9.962 1.00 90.25 88 LEU A C 1
ATOM 697 O O . LEU A 1 88 ? 2.936 3.138 9.249 1.00 90.25 88 LEU A O 1
ATOM 701 N N . ALA A 1 89 ? 0.864 3.486 10.057 1.00 90.12 89 ALA A N 1
ATOM 702 C CA . ALA A 1 89 ? 0.235 2.428 9.270 1.00 90.12 89 ALA A CA 1
ATOM 703 C C . ALA A 1 89 ? 0.290 2.729 7.759 1.00 90.12 89 ALA A C 1
ATOM 705 O O . ALA A 1 89 ? 0.654 1.861 6.964 1.00 90.12 89 ALA A O 1
ATOM 706 N N . GLU A 1 90 ? -0.014 3.970 7.359 1.00 89.25 90 GLU A N 1
ATOM 707 C CA . GLU A 1 90 ? 0.090 4.433 5.961 1.00 89.25 90 GLU A CA 1
ATOM 708 C C . GLU A 1 90 ? 1.533 4.418 5.444 1.00 89.25 90 GLU A C 1
ATOM 710 O O . GLU A 1 90 ? 1.795 4.002 4.313 1.00 89.25 90 GLU A O 1
ATOM 715 N N . LEU A 1 91 ? 2.481 4.850 6.280 1.00 91.12 91 LEU A N 1
ATOM 716 C CA . LEU A 1 91 ? 3.903 4.864 5.957 1.00 91.12 91 LEU A CA 1
ATOM 717 C C . LEU A 1 91 ? 4.412 3.439 5.721 1.00 91.12 91 LEU A C 1
ATOM 719 O O . LEU A 1 91 ? 5.046 3.176 4.702 1.00 91.12 91 LEU A O 1
ATOM 723 N N . GLY A 1 92 ? 4.085 2.508 6.624 1.00 89.62 92 GLY A N 1
ATOM 724 C CA . GLY A 1 92 ? 4.471 1.104 6.499 1.00 89.62 92 GLY A CA 1
ATOM 725 C C . GLY A 1 92 ? 3.865 0.421 5.274 1.00 89.62 92 GLY A C 1
ATOM 726 O O . GLY A 1 92 ? 4.539 -0.381 4.632 1.00 89.62 92 GLY A O 1
ATOM 727 N N . GLN A 1 93 ? 2.629 0.776 4.908 1.00 89.50 93 GLN A N 1
ATOM 728 C CA . GLN A 1 93 ? 2.013 0.310 3.665 1.00 89.50 93 GLN A CA 1
ATOM 729 C C . GLN A 1 93 ? 2.718 0.884 2.427 1.00 89.50 93 GLN A C 1
ATOM 731 O O . GLN A 1 93 ? 2.921 0.159 1.462 1.00 89.50 93 GLN A O 1
ATOM 736 N N . SER A 1 94 ? 3.093 2.165 2.446 1.00 88.62 94 SER A N 1
ATOM 737 C CA . SER A 1 94 ? 3.702 2.835 1.286 1.00 88.62 94 SER A CA 1
ATOM 738 C C . SER A 1 94 ? 5.153 2.405 1.042 1.00 88.62 94 SER A C 1
ATOM 740 O O . SER A 1 94 ? 5.594 2.333 -0.100 1.00 88.62 94 SER A O 1
ATOM 742 N N . MET A 1 95 ? 5.897 2.098 2.108 1.00 87.75 95 MET A N 1
ATOM 743 C CA . MET A 1 95 ? 7.293 1.645 2.034 1.00 87.75 95 MET A CA 1
ATOM 744 C C . MET A 1 95 ? 7.445 0.123 1.916 1.00 87.75 95 MET A C 1
ATOM 746 O O . MET A 1 95 ? 8.560 -0.372 1.757 1.00 87.75 95 MET A O 1
ATOM 750 N N . GLY A 1 96 ? 6.353 -0.627 2.034 1.00 85.25 96 GLY A N 1
ATOM 751 C CA . GLY A 1 96 ? 6.386 -2.081 2.068 1.00 85.25 96 GLY A CA 1
ATOM 752 C C . GLY A 1 96 ? 5.060 -2.673 1.631 1.00 85.25 96 GLY A C 1
ATOM 753 O O . GLY A 1 96 ? 4.576 -2.414 0.534 1.00 85.25 96 GLY A O 1
ATOM 754 N N . VAL A 1 97 ? 4.483 -3.502 2.494 1.00 83.75 97 VAL A N 1
ATOM 755 C CA . VAL A 1 97 ? 3.183 -4.128 2.261 1.00 83.75 97 VAL A CA 1
ATOM 756 C C . VAL A 1 97 ? 2.219 -3.756 3.375 1.00 83.75 97 VAL A C 1
ATOM 758 O O . VAL A 1 97 ? 2.619 -3.380 4.478 1.00 83.75 97 VAL A O 1
ATOM 761 N N . THR A 1 98 ? 0.927 -3.932 3.124 1.00 85.88 98 THR A N 1
ATOM 762 C CA . THR A 1 98 ? -0.142 -3.716 4.107 1.00 85.88 98 THR A CA 1
ATOM 763 C C . THR A 1 98 ? 0.136 -4.418 5.445 1.00 85.88 98 THR A C 1
ATOM 765 O O . THR A 1 98 ? -0.132 -3.851 6.501 1.00 85.88 98 THR A O 1
ATOM 768 N N . SER A 1 99 ? 0.746 -5.612 5.426 1.00 83.38 99 SER A N 1
ATOM 769 C CA . SER A 1 99 ? 1.144 -6.333 6.647 1.00 83.38 99 SER A CA 1
ATOM 770 C C . SER A 1 99 ? 2.187 -5.580 7.478 1.00 83.38 99 SER A C 1
ATOM 772 O O . SER A 1 99 ? 2.110 -5.588 8.703 1.00 83.38 99 SER A O 1
ATOM 774 N N . THR A 1 100 ? 3.141 -4.903 6.837 1.00 87.56 100 THR A N 1
ATOM 775 C CA . THR A 1 100 ? 4.150 -4.077 7.514 1.00 87.56 100 THR A CA 1
ATOM 776 C C . THR A 1 100 ? 3.498 -2.860 8.163 1.00 87.56 100 THR A C 1
ATOM 778 O O . THR A 1 100 ? 3.791 -2.549 9.315 1.00 87.56 100 THR A O 1
ATOM 781 N N . GLY A 1 101 ? 2.550 -2.218 7.470 1.00 87.62 101 GLY A N 1
ATOM 782 C CA . GLY A 1 101 ? 1.736 -1.142 8.045 1.00 87.62 101 GLY A CA 1
ATOM 783 C C . GLY A 1 101 ? 0.943 -1.597 9.273 1.00 87.62 101 GLY A C 1
ATOM 784 O O . GLY A 1 101 ? 0.962 -0.932 10.308 1.00 87.62 101 GLY A O 1
ATOM 785 N N . LEU A 1 102 ? 0.307 -2.771 9.199 1.00 88.25 102 LEU A N 1
ATOM 786 C CA . LEU A 1 102 ? -0.455 -3.336 10.314 1.00 88.25 102 LEU A CA 1
ATOM 787 C C . LEU A 1 102 ? 0.443 -3.720 11.499 1.00 88.25 102 LEU A C 1
ATOM 789 O O . LEU A 1 102 ? 0.058 -3.511 12.647 1.00 88.25 102 LEU A O 1
ATOM 793 N N . LEU A 1 103 ? 1.641 -4.248 11.233 1.00 87.81 103 LEU A N 1
ATOM 794 C CA . LEU A 1 103 ? 2.626 -4.575 12.263 1.00 87.81 103 LEU A CA 1
ATOM 795 C C . LEU A 1 103 ? 3.075 -3.320 13.021 1.00 87.81 103 LEU A C 1
ATOM 797 O O . LEU A 1 103 ? 3.040 -3.309 14.249 1.00 87.81 103 LEU A O 1
ATOM 801 N N . LEU A 1 104 ? 3.435 -2.249 12.306 1.00 89.88 104 LEU A N 1
ATOM 802 C CA . LEU A 1 104 ? 3.817 -0.974 12.924 1.00 89.88 104 LEU A CA 1
ATOM 803 C C . LEU A 1 104 ? 2.668 -0.356 13.728 1.00 89.88 104 LEU A C 1
ATOM 805 O O . LEU A 1 104 ? 2.885 0.212 14.802 1.00 89.88 104 LEU A O 1
ATOM 809 N N . LEU A 1 105 ? 1.436 -0.506 13.243 1.00 88.56 105 LEU A N 1
ATOM 810 C CA . LEU A 1 105 ? 0.260 -0.079 13.984 1.00 88.56 105 LEU A CA 1
ATOM 811 C C . LEU A 1 105 ? 0.092 -0.876 15.282 1.00 88.56 105 LEU A C 1
ATOM 813 O O . LEU A 1 105 ? -0.141 -0.281 16.321 1.00 88.56 105 LEU A O 1
ATOM 817 N N . ARG A 1 106 ? 0.286 -2.199 15.265 1.00 85.12 106 ARG A N 1
ATOM 818 C CA . ARG A 1 106 ? 0.243 -3.025 16.486 1.00 85.12 106 ARG A CA 1
ATOM 819 C C . ARG A 1 106 ? 1.391 -2.739 17.451 1.00 85.12 106 ARG A C 1
ATOM 821 O O . ARG A 1 106 ? 1.227 -2.939 18.645 1.00 85.12 106 ARG A O 1
ATOM 828 N N . MET A 1 107 ? 2.537 -2.264 16.966 1.00 88.94 107 MET A N 1
ATOM 829 C CA . MET A 1 107 ? 3.625 -1.808 17.838 1.00 88.94 107 MET A CA 1
ATOM 830 C C . MET A 1 107 ? 3.306 -0.473 18.522 1.00 88.94 107 MET A C 1
ATOM 832 O O . MET A 1 107 ? 3.751 -0.242 19.641 1.00 88.94 107 MET A O 1
ATOM 836 N N . THR A 1 108 ? 2.552 0.408 17.858 1.00 87.69 108 THR A N 1
ATOM 837 C CA . THR A 1 108 ? 2.180 1.731 18.395 1.00 87.69 108 THR A CA 1
ATOM 838 C C . THR A 1 108 ? 0.840 1.754 19.127 1.00 87.69 108 THR A C 1
ATOM 840 O O . THR A 1 108 ? 0.613 2.643 19.943 1.00 87.69 108 THR A O 1
ATOM 843 N N . ASP A 1 109 ? -0.025 0.780 18.861 1.00 88.00 109 ASP A N 1
ATOM 844 C CA . ASP A 1 109 ? -1.308 0.545 19.520 1.00 88.00 109 ASP A CA 1
ATOM 845 C C . ASP A 1 109 ? -1.525 -0.973 19.720 1.00 88.00 109 ASP A C 1
ATOM 847 O O . ASP A 1 109 ? -2.271 -1.615 18.969 1.00 88.00 109 ASP A O 1
ATOM 851 N N . PRO A 1 110 ? -0.827 -1.587 20.696 1.00 83.31 110 PRO A N 1
ATOM 852 C CA . PRO A 1 110 ? -0.890 -3.031 20.933 1.00 83.31 110 PRO A CA 1
ATOM 853 C C . PRO A 1 110 ? -2.244 -3.489 21.479 1.00 83.31 110 PRO A C 1
ATOM 855 O O . PRO A 1 110 ? -2.717 -4.568 21.123 1.00 83.31 110 PRO A O 1
ATOM 858 N N . GLU A 1 111 ? -2.883 -2.662 22.306 1.00 83.69 111 GLU A N 1
ATOM 859 C CA . GLU A 1 111 ? -4.190 -2.946 22.906 1.00 83.69 111 GLU A CA 1
ATOM 860 C C . GLU A 1 111 ? -5.363 -2.587 21.979 1.00 83.69 111 GLU A C 1
ATOM 862 O O . GLU A 1 111 ? -6.516 -2.853 22.313 1.00 83.69 111 GLU A O 1
ATOM 867 N N . ASN A 1 112 ? -5.078 -2.033 20.792 1.00 79.81 112 ASN A N 1
ATOM 868 C CA . ASN A 1 112 ? -6.070 -1.614 19.805 1.00 79.81 112 ASN A CA 1
ATOM 869 C C . ASN A 1 112 ? -7.140 -0.681 20.402 1.00 79.81 112 ASN A C 1
ATOM 871 O O . ASN A 1 112 ? -8.336 -0.819 20.128 1.00 79.81 112 ASN A O 1
ATOM 875 N N . GLN A 1 113 ? -6.707 0.250 21.253 1.00 78.88 113 GLN A N 1
ATOM 876 C CA . GLN A 1 113 ? -7.607 1.204 21.899 1.00 78.88 113 GLN A CA 1
ATOM 877 C C . GLN A 1 113 ? -8.004 2.337 20.947 1.00 78.88 113 GLN A C 1
ATOM 879 O O . GLN A 1 113 ? -9.041 2.976 21.132 1.00 78.88 113 GLN A O 1
ATOM 884 N N . THR A 1 114 ? -7.200 2.600 19.911 1.00 83.12 114 THR A N 1
ATOM 885 C CA . THR A 1 114 ? -7.476 3.670 18.954 1.00 83.12 114 THR A CA 1
ATOM 886 C C . THR A 1 114 ? -8.334 3.169 17.786 1.00 83.12 114 THR A C 1
ATOM 888 O O . THR A 1 114 ? -8.197 2.033 17.324 1.00 83.12 114 THR A O 1
ATOM 891 N N . PRO A 1 115 ? -9.180 4.026 17.183 1.00 82.69 115 PRO A N 1
ATOM 892 C CA . PRO A 1 115 ? -9.949 3.662 15.990 1.00 82.69 115 PRO A CA 1
ATOM 893 C C . PRO A 1 115 ? -9.079 3.515 14.724 1.00 82.69 115 PRO A C 1
ATOM 895 O O . PRO A 1 115 ? -9.615 3.378 13.622 1.00 82.69 115 PRO A O 1
ATOM 898 N N . ALA A 1 116 ? -7.747 3.589 14.838 1.00 83.62 116 ALA A N 1
ATOM 899 C CA . ALA A 1 116 ? -6.824 3.567 13.709 1.00 83.62 116 ALA A CA 1
ATOM 900 C C . ALA A 1 116 ? -6.864 2.235 12.946 1.00 83.62 116 ALA A C 1
ATOM 902 O O . ALA A 1 116 ? -6.919 2.255 11.718 1.00 83.62 116 ALA A O 1
ATOM 903 N N . LEU A 1 117 ? -6.917 1.092 13.642 1.00 84.00 117 LEU A N 1
ATOM 904 C CA . LEU A 1 117 ? -6.925 -0.228 12.996 1.00 84.00 117 LEU A CA 1
ATOM 905 C C . LEU A 1 117 ? -8.194 -0.464 12.178 1.00 84.00 117 LEU A C 1
ATOM 907 O O . LEU A 1 117 ? -8.111 -0.910 11.036 1.00 84.00 117 LEU A O 1
ATOM 911 N N . ALA A 1 118 ? -9.361 -0.146 12.745 1.00 82.81 118 ALA A N 1
ATOM 912 C CA . ALA A 1 118 ? -10.640 -0.305 12.060 1.00 82.81 118 ALA A CA 1
ATOM 913 C C . ALA A 1 118 ? -10.742 0.639 10.854 1.00 82.81 118 ALA A C 1
ATOM 915 O O . ALA A 1 118 ? -11.101 0.214 9.759 1.00 82.81 118 ALA A O 1
ATOM 916 N N . ALA A 1 119 ? -10.366 1.912 11.020 1.00 84.06 119 ALA A N 1
ATOM 917 C CA . ALA A 1 119 ? -10.345 2.863 9.911 1.00 84.06 119 ALA A CA 1
ATOM 918 C C . ALA A 1 119 ? -9.404 2.402 8.782 1.00 84.06 119 ALA A C 1
ATOM 920 O O . ALA A 1 119 ? -9.754 2.502 7.604 1.00 84.06 119 ALA A O 1
ATOM 921 N N . PHE A 1 120 ? -8.240 1.849 9.140 1.00 85.88 120 PHE A N 1
ATOM 922 C CA . PHE A 1 120 ? -7.259 1.334 8.192 1.00 85.88 120 PHE A CA 1
ATOM 923 C C . PHE A 1 120 ? -7.748 0.083 7.446 1.00 85.88 120 PHE A C 1
ATOM 925 O O . PHE A 1 120 ? -7.555 -0.026 6.238 1.00 85.88 120 PHE A O 1
ATOM 932 N N . SER A 1 121 ? -8.406 -0.863 8.117 1.00 83.19 121 SER A N 1
ATOM 933 C CA . SER A 1 121 ? -8.913 -2.071 7.457 1.00 83.19 121 SER A CA 1
ATOM 934 C C . SER A 1 121 ? -10.108 -1.780 6.542 1.00 83.19 121 SER A C 1
ATOM 936 O O . SER A 1 121 ? -10.157 -2.302 5.426 1.00 83.19 121 SER A O 1
ATOM 938 N N . TYR A 1 122 ? -11.024 -0.893 6.951 1.00 85.31 122 TYR A N 1
ATOM 939 C CA . TYR A 1 122 ? -12.169 -0.494 6.124 1.00 85.31 122 TYR A CA 1
ATOM 940 C C . TYR A 1 122 ? -11.747 0.207 4.832 1.00 85.31 122 TYR A C 1
ATOM 942 O O . TYR A 1 122 ? -12.243 -0.148 3.760 1.00 85.31 122 TYR A O 1
ATOM 950 N N . LYS A 1 123 ? -10.807 1.164 4.897 1.00 84.19 123 LYS A N 1
ATOM 951 C CA . LYS A 1 123 ? -10.305 1.818 3.676 1.00 84.19 123 LYS A CA 1
ATOM 952 C C . LYS A 1 123 ? -9.620 0.793 2.754 1.00 84.19 123 LYS A C 1
ATOM 954 O O . LYS A 1 123 ? -9.770 0.873 1.538 1.00 84.19 123 LYS A O 1
ATOM 959 N N . GLN A 1 124 ? -8.895 -0.179 3.321 1.00 85.25 124 GLN A N 1
ATOM 960 C CA . GLN A 1 124 ? -8.029 -1.067 2.548 1.00 85.25 124 GLN A CA 1
ATOM 961 C C . GLN A 1 124 ? -8.838 -2.090 1.759 1.00 85.25 124 GLN A C 1
ATOM 963 O O . GLN A 1 124 ? -8.477 -2.431 0.633 1.00 85.25 124 GLN A O 1
ATOM 968 N N . LEU A 1 125 ? -9.976 -2.514 2.315 1.00 81.94 125 LEU A N 1
ATOM 969 C CA . LEU A 1 125 ? -10.918 -3.412 1.656 1.00 81.94 125 LEU A CA 1
ATOM 970 C C . LEU A 1 125 ? -11.450 -2.831 0.336 1.00 81.94 125 LEU A C 1
ATOM 972 O O . LEU A 1 125 ? -11.590 -3.560 -0.643 1.00 81.94 125 LEU A O 1
ATOM 976 N N . LEU A 1 126 ? -11.725 -1.523 0.304 1.00 82.00 126 LEU A N 1
ATOM 977 C CA . LEU A 1 126 ? -12.176 -0.826 -0.903 1.00 82.00 126 LEU A CA 1
ATOM 978 C C . LEU A 1 126 ? -11.000 -0.425 -1.802 1.00 82.00 126 LEU A C 1
ATOM 980 O O . LEU A 1 126 ? -11.106 -0.483 -3.025 1.00 82.00 126 LEU A O 1
ATOM 984 N N . HIS A 1 127 ? -9.875 -0.028 -1.209 1.00 83.31 127 HIS A N 1
ATOM 985 C CA . HIS A 1 127 ? -8.740 0.513 -1.945 1.00 83.31 127 HIS A CA 1
ATOM 986 C C . HIS A 1 127 ? -7.962 -0.552 -2.728 1.00 83.31 127 HIS A C 1
ATOM 988 O O . HIS A 1 127 ? -7.594 -0.304 -3.875 1.00 83.31 127 HIS A O 1
ATOM 994 N N . GLU A 1 128 ? -7.711 -1.740 -2.16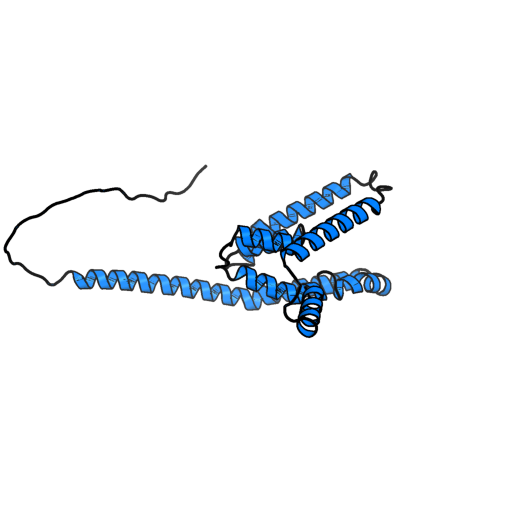8 1.00 82.38 128 GLU A N 1
ATOM 995 C CA . GLU A 1 128 ? -6.857 -2.730 -2.845 1.00 82.38 128 GLU A CA 1
ATOM 996 C C . GLU A 1 128 ? -7.428 -3.280 -4.162 1.00 82.38 128 GLU A C 1
ATOM 998 O O . GLU A 1 128 ? -6.702 -3.275 -5.159 1.00 82.38 128 GLU A O 1
ATOM 1003 N N . PRO A 1 129 ? -8.708 -3.691 -4.247 1.00 80.56 129 PRO A N 1
ATOM 1004 C CA . PRO A 1 129 ? -9.275 -4.189 -5.501 1.00 80.56 129 PRO A CA 1
ATOM 1005 C C . PRO A 1 129 ? -9.433 -3.108 -6.577 1.00 80.56 129 PRO A C 1
ATOM 1007 O O . PRO A 1 129 ? -9.501 -3.419 -7.765 1.00 80.56 129 PRO A O 1
ATOM 1010 N N . ILE A 1 130 ? -9.526 -1.836 -6.183 1.00 83.69 130 ILE A N 1
ATOM 1011 C CA . ILE A 1 130 ? -9.754 -0.736 -7.123 1.00 83.69 130 ILE A CA 1
ATOM 1012 C C . ILE A 1 130 ? -8.418 -0.145 -7.577 1.00 83.69 130 ILE A C 1
ATOM 1014 O O . ILE A 1 130 ? -8.164 -0.062 -8.776 1.00 83.69 130 ILE A O 1
ATOM 1018 N N . VAL A 1 131 ? -7.560 0.238 -6.631 1.00 81.56 131 VAL A N 1
ATOM 1019 C CA . VAL A 1 131 ? -6.360 1.056 -6.872 1.00 81.56 131 VAL A CA 1
ATOM 1020 C C . VAL A 1 131 ? -5.071 0.318 -6.499 1.00 81.56 131 VAL A C 1
ATOM 1022 O O . VAL A 1 131 ? -4.076 0.434 -7.204 1.00 81.56 131 VAL A O 1
ATOM 1025 N N . GLY A 1 132 ? -5.069 -0.498 -5.443 1.00 67.62 132 GLY A N 1
ATOM 1026 C CA . GLY A 1 132 ? -3.865 -1.169 -4.921 1.00 67.62 132 GLY A CA 1
ATOM 1027 C C . GLY A 1 132 ? -3.320 -2.346 -5.745 1.00 67.62 132 GLY A C 1
ATOM 1028 O O . GLY A 1 132 ? -2.509 -3.107 -5.232 1.00 67.62 132 GLY A O 1
ATOM 1029 N N . GLY A 1 133 ? -3.756 -2.518 -6.996 1.00 68.25 133 GLY A N 1
ATOM 1030 C CA . GLY A 1 133 ? -3.317 -3.609 -7.880 1.00 68.25 133 GLY A CA 1
ATOM 1031 C C . GLY A 1 133 ? -4.431 -4.247 -8.711 1.00 68.25 133 GLY A C 1
ATOM 1032 O O . GLY A 1 133 ? -4.149 -5.092 -9.555 1.00 68.25 133 GLY A O 1
ATOM 1033 N N . GLY A 1 134 ? -5.687 -3.851 -8.493 1.00 77.25 134 GLY A N 1
ATOM 1034 C CA . GLY A 1 134 ? -6.824 -4.337 -9.273 1.00 77.25 134 GLY A CA 1
ATOM 1035 C C . GLY A 1 134 ? -7.187 -3.448 -10.466 1.00 77.25 134 GLY A C 1
ATOM 1036 O O . GLY A 1 134 ? -6.346 -3.172 -11.320 1.00 77.25 134 GLY A O 1
ATOM 1037 N N . LEU A 1 135 ? -8.455 -3.033 -10.554 1.00 82.88 135 LEU A N 1
ATOM 1038 C CA . LEU A 1 135 ? -9.063 -2.510 -11.787 1.00 82.88 135 LEU A CA 1
ATOM 1039 C C . LEU A 1 135 ? -8.313 -1.325 -12.409 1.00 82.88 135 LEU A C 1
ATOM 1041 O O . LEU A 1 135 ? -8.038 -1.356 -13.606 1.00 82.88 135 LEU A O 1
ATOM 1045 N N . TRP A 1 136 ? -7.971 -0.293 -11.634 1.00 86.56 136 TRP A N 1
ATOM 1046 C CA . TRP A 1 136 ? -7.314 0.904 -12.168 1.00 86.56 136 TRP A CA 1
ATOM 1047 C C . TRP A 1 136 ? -5.894 0.595 -12.642 1.00 86.56 136 TRP A C 1
ATOM 1049 O O . TRP A 1 136 ? -5.566 0.822 -13.803 1.00 86.56 136 TRP A O 1
ATOM 1059 N N . THR A 1 137 ? -5.077 -0.001 -11.776 1.00 85.62 137 THR A N 1
ATOM 1060 C CA . THR A 1 137 ? -3.665 -0.299 -12.059 1.00 85.62 137 THR A CA 1
ATOM 1061 C C . THR A 1 137 ? -3.504 -1.275 -13.225 1.00 85.62 137 THR A C 1
ATOM 1063 O O . THR A 1 137 ? -2.650 -1.056 -14.082 1.00 85.62 137 THR A O 1
ATOM 1066 N N . ALA A 1 138 ? -4.370 -2.289 -13.333 1.00 86.38 138 ALA A N 1
ATOM 1067 C CA . ALA A 1 138 ? -4.384 -3.197 -14.481 1.00 86.38 138 ALA A CA 1
ATOM 1068 C C . ALA A 1 138 ? -4.834 -2.503 -15.780 1.00 86.38 138 ALA A C 1
ATOM 1070 O O . ALA A 1 138 ? -4.349 -2.834 -16.863 1.00 86.38 138 ALA A O 1
ATOM 1071 N N . SER A 1 139 ? -5.736 -1.522 -15.681 1.00 84.38 139 SER A N 1
ATOM 1072 C CA . SER A 1 139 ? -6.265 -0.792 -16.839 1.00 84.38 139 SER A CA 1
ATOM 1073 C C . SER A 1 139 ? -5.333 0.309 -17.344 1.00 84.38 139 SER A C 1
ATOM 1075 O O . SER A 1 139 ? -5.425 0.668 -18.516 1.00 84.38 139 SER A O 1
ATOM 1077 N N . VAL A 1 140 ? -4.412 0.822 -16.517 1.00 88.06 140 VAL A N 1
ATOM 1078 C CA . VAL A 1 140 ? -3.506 1.929 -16.877 1.00 88.06 140 VAL A CA 1
ATOM 1079 C C . VAL A 1 140 ? -2.654 1.611 -18.107 1.00 88.06 140 VAL A C 1
ATOM 1081 O O . VAL A 1 140 ? -2.551 2.454 -18.993 1.00 88.06 140 VAL A O 1
ATOM 1084 N N . LEU A 1 141 ? -2.072 0.410 -18.207 1.00 86.69 141 LEU A N 1
ATOM 1085 C CA . LEU A 1 141 ? -1.215 0.043 -19.345 1.00 86.69 141 LEU A CA 1
ATOM 1086 C C . LEU A 1 141 ? -1.987 -0.016 -20.682 1.00 86.69 141 LEU A C 1
ATOM 1088 O O . LEU A 1 141 ? -1.539 0.611 -21.648 1.00 86.69 141 LEU A O 1
ATOM 1092 N N . PRO A 1 142 ? -3.155 -0.689 -20.771 1.00 86.69 142 PRO A N 1
ATOM 1093 C CA . PRO A 1 142 ? -4.030 -0.589 -21.938 1.00 86.69 142 PRO A CA 1
ATOM 1094 C C . PRO A 1 142 ? -4.420 0.852 -22.281 1.00 86.69 142 PRO A C 1
ATOM 1096 O O . PRO A 1 142 ? -4.342 1.247 -23.445 1.00 86.69 142 PRO A O 1
ATOM 1099 N N . PHE A 1 143 ? -4.790 1.649 -21.274 1.00 85.31 143 PHE A N 1
ATOM 1100 C CA . PHE A 1 143 ? -5.239 3.031 -21.464 1.00 85.31 143 PHE A CA 1
ATOM 1101 C C . PHE A 1 143 ? -4.124 3.942 -21.979 1.00 85.31 143 PHE A C 1
ATOM 1103 O O . PHE A 1 143 ? -4.351 4.809 -22.823 1.00 85.31 143 PHE A O 1
ATOM 1110 N N . LEU A 1 144 ? -2.899 3.711 -21.505 1.00 88.81 144 LEU A N 1
ATOM 1111 C CA . LEU A 1 144 ? -1.715 4.429 -21.948 1.00 88.81 144 LEU A CA 1
ATOM 1112 C C . LEU A 1 144 ? -1.418 4.143 -23.424 1.00 88.81 144 LEU A C 1
ATOM 1114 O O . LEU A 1 144 ? -1.061 5.054 -24.169 1.00 88.81 144 LEU A O 1
ATOM 1118 N N . LYS A 1 145 ? -1.620 2.892 -23.858 1.00 88.38 145 LYS A N 1
ATOM 1119 C CA . LYS A 1 145 ? -1.421 2.478 -25.250 1.00 88.38 145 LYS A CA 1
ATOM 1120 C C . LYS A 1 145 ? -2.492 3.036 -26.195 1.00 88.38 145 LYS A C 1
ATOM 1122 O O . LYS A 1 145 ? -2.172 3.307 -27.348 1.00 88.38 145 LYS A O 1
ATOM 1127 N N . SER A 1 146 ? -3.738 3.201 -25.741 1.00 88.75 146 SER A N 1
ATOM 1128 C CA . SER A 1 146 ? -4.834 3.700 -26.587 1.00 88.75 146 SER A CA 1
ATOM 1129 C C . SER A 1 146 ? -4.934 5.225 -26.635 1.00 88.75 146 SER A C 1
ATOM 1131 O O . SER A 1 146 ? -5.165 5.788 -27.700 1.00 88.75 146 SER A O 1
ATOM 1133 N N . SER A 1 147 ? -4.789 5.889 -25.488 1.00 82.50 147 SER A N 1
ATOM 1134 C CA . SER A 1 147 ? -5.197 7.290 -25.300 1.00 82.50 147 SER A CA 1
ATOM 1135 C C . SER A 1 147 ? -4.030 8.209 -24.915 1.00 82.50 147 SER A C 1
ATOM 1137 O O . SER A 1 147 ? -4.206 9.422 -24.795 1.00 82.50 147 SER A O 1
ATOM 1139 N N . GLY A 1 148 ? -2.829 7.651 -24.736 1.00 86.38 148 GLY A N 1
ATOM 1140 C CA . GLY A 1 148 ? -1.635 8.385 -24.330 1.00 86.38 148 GLY A CA 1
ATOM 1141 C C . GLY A 1 148 ? -1.600 8.734 -22.838 1.00 86.38 148 GLY A C 1
ATOM 1142 O O . GLY A 1 148 ? -2.459 8.343 -22.050 1.00 86.38 148 GLY A O 1
ATOM 1143 N N . ILE A 1 149 ? -0.560 9.471 -22.436 1.00 89.00 149 ILE A N 1
ATOM 1144 C CA . ILE A 1 149 ? -0.238 9.756 -21.024 1.00 89.00 149 ILE A CA 1
ATOM 1145 C C . ILE A 1 149 ? -1.195 10.770 -20.377 1.00 89.00 149 ILE A C 1
ATOM 1147 O O . ILE A 1 149 ? -1.569 10.635 -19.213 1.00 89.00 149 ILE A O 1
ATOM 1151 N N . TRP A 1 150 ? -1.625 11.773 -21.144 1.00 90.06 150 TRP A N 1
ATOM 1152 C CA . TRP A 1 150 ? -2.413 12.908 -20.660 1.00 90.06 150 TRP A CA 1
ATOM 1153 C C . TRP A 1 150 ? -3.742 12.528 -19.990 1.00 90.06 150 TRP A C 1
ATOM 1155 O O . TRP A 1 150 ? -3.999 13.035 -18.897 1.00 90.06 150 TRP A O 1
ATOM 1165 N N . PRO A 1 151 ? -4.580 11.634 -20.550 1.00 86.50 151 PRO A N 1
ATOM 1166 C CA . PRO A 1 151 ? -5.820 11.237 -19.886 1.00 86.50 151 PRO A CA 1
ATOM 1167 C C . PRO A 1 151 ? -5.585 10.433 -18.601 1.00 86.50 151 PRO A C 1
ATOM 1169 O O . PRO A 1 151 ? -6.329 10.610 -17.641 1.00 86.50 151 PRO A O 1
ATOM 1172 N N . VAL A 1 152 ? -4.536 9.606 -18.532 1.00 86.31 152 VAL A N 1
ATOM 1173 C CA . VAL A 1 152 ? -4.197 8.844 -17.312 1.00 86.31 152 VAL A CA 1
ATOM 1174 C C . VAL A 1 152 ? -3.810 9.788 -16.172 1.00 86.31 152 VAL A C 1
ATOM 1176 O O . VAL A 1 152 ? -4.285 9.644 -15.041 1.00 86.31 152 VAL A O 1
ATOM 1179 N N . VAL A 1 153 ? -2.989 10.794 -16.482 1.00 87.62 153 VAL A N 1
ATOM 1180 C CA . VAL A 1 153 ? -2.617 11.849 -15.532 1.00 87.62 153 VAL A CA 1
ATOM 1181 C C . VAL A 1 153 ? -3.843 12.669 -15.139 1.00 87.62 153 VAL A C 1
ATOM 1183 O O . VAL A 1 153 ? -4.061 12.896 -13.953 1.00 87.62 153 VAL A O 1
ATOM 1186 N N . GLY A 1 154 ? -4.686 13.048 -16.103 1.00 89.19 154 GLY A N 1
ATOM 1187 C CA . GLY A 1 154 ? -5.907 13.814 -15.850 1.00 89.19 154 GLY A CA 1
ATOM 1188 C C . GLY A 1 154 ? -6.855 13.114 -14.877 1.00 89.19 154 GLY A C 1
ATOM 1189 O O . GLY A 1 154 ? -7.286 13.723 -13.898 1.00 89.19 154 GLY A O 1
ATOM 1190 N N . VAL A 1 155 ? -7.125 11.822 -15.087 1.00 86.88 155 VAL A N 1
ATOM 1191 C CA . VAL A 1 155 ? -7.980 11.036 -14.184 1.00 86.88 155 VAL A CA 1
ATOM 1192 C C . VAL A 1 155 ? -7.350 10.928 -12.795 1.00 86.88 155 VAL A C 1
ATOM 1194 O O . VAL A 1 155 ? -8.027 11.187 -11.799 1.00 86.88 155 VAL A O 1
ATOM 1197 N N . SER A 1 156 ? -6.051 10.641 -12.710 1.00 85.75 156 SER A N 1
ATOM 1198 C CA . SER A 1 156 ? -5.347 10.523 -11.425 1.00 85.75 156 SER A CA 1
ATOM 1199 C C . SER A 1 156 ? -5.359 11.842 -10.643 1.00 85.75 156 SER A C 1
ATOM 1201 O O . SER A 1 156 ? -5.709 11.866 -9.463 1.00 85.75 156 SER A O 1
ATOM 1203 N N . CYS A 1 157 ? -5.066 12.964 -11.305 1.00 88.69 157 CYS A N 1
ATOM 1204 C CA . CYS A 1 157 ? -5.147 14.292 -10.703 1.00 88.69 157 CYS A CA 1
ATOM 1205 C C . CYS A 1 157 ? -6.577 14.636 -10.279 1.00 88.69 157 CYS A C 1
ATOM 1207 O O . CYS A 1 157 ? -6.772 15.165 -9.188 1.00 88.69 157 CYS A O 1
ATOM 1209 N N . SER A 1 158 ? -7.582 14.304 -11.095 1.00 88.38 158 SER A N 1
ATOM 1210 C CA . SER A 1 158 ? -8.984 14.554 -10.748 1.00 88.38 158 SER A CA 1
ATOM 1211 C C . SER A 1 158 ? -9.412 13.790 -9.494 1.00 88.38 158 SER A C 1
ATOM 1213 O O . SER A 1 158 ? -10.091 14.359 -8.644 1.00 88.38 158 SER A O 1
ATOM 1215 N N . ALA A 1 159 ? -8.951 12.546 -9.325 1.00 85.94 159 ALA A N 1
ATOM 1216 C CA . ALA A 1 159 ? -9.233 11.745 -8.141 1.00 85.94 159 ALA A CA 1
ATOM 1217 C C . ALA A 1 159 ? -8.595 12.353 -6.884 1.00 85.94 159 ALA A C 1
ATOM 1219 O O . ALA A 1 159 ? -9.260 12.466 -5.855 1.00 85.94 159 ALA A O 1
ATOM 1220 N N . VAL A 1 160 ? -7.340 12.806 -6.977 1.00 86.44 160 VAL A N 1
ATOM 1221 C CA . VAL A 1 160 ? -6.657 13.500 -5.873 1.00 86.44 160 VAL A CA 1
ATOM 1222 C C . VAL A 1 160 ? -7.386 14.792 -5.510 1.00 86.44 160 VAL A C 1
ATOM 1224 O O . VAL A 1 160 ? -7.673 15.021 -4.338 1.00 86.44 160 VAL A O 1
ATOM 1227 N N . VAL A 1 161 ? -7.737 15.617 -6.502 1.00 89.12 161 VAL A N 1
ATOM 1228 C CA . VAL A 1 161 ? -8.466 16.874 -6.279 1.00 89.12 161 VAL A CA 1
ATOM 1229 C C . VAL A 1 161 ? -9.832 16.607 -5.655 1.00 89.12 161 VAL A C 1
ATOM 1231 O O . VAL A 1 161 ? -10.198 17.285 -4.701 1.00 89.12 161 VAL A O 1
ATOM 1234 N N . LEU A 1 162 ? -10.567 15.601 -6.131 1.00 89.75 162 LEU A N 1
ATOM 1235 C CA . LEU A 1 162 ? -11.863 15.219 -5.575 1.00 89.75 162 LEU A CA 1
ATOM 1236 C C . LEU A 1 162 ? -11.739 14.833 -4.098 1.00 89.75 162 LEU A C 1
ATOM 1238 O O . LEU A 1 162 ? -12.472 15.367 -3.267 1.00 89.75 162 LEU A O 1
ATOM 1242 N N . TRP A 1 163 ? -10.788 13.964 -3.749 1.00 84.81 163 TRP A N 1
ATOM 1243 C CA . TRP A 1 163 ? -10.552 13.574 -2.356 1.00 84.81 163 TRP A CA 1
ATOM 1244 C C . TRP A 1 163 ? -10.115 14.749 -1.481 1.00 84.81 163 TRP A C 1
ATOM 1246 O O . TRP A 1 163 ? -10.548 14.864 -0.334 1.00 84.81 163 TRP A O 1
ATOM 1256 N N . LEU A 1 164 ? -9.318 15.664 -2.031 1.00 83.69 164 LEU A N 1
ATOM 1257 C CA . LEU A 1 164 ? -8.865 16.859 -1.329 1.00 83.69 164 LEU A CA 1
ATOM 1258 C C . LEU A 1 164 ? -10.010 17.865 -1.114 1.00 83.69 164 LEU A C 1
ATOM 1260 O O . LEU A 1 164 ? -10.105 18.469 -0.047 1.00 83.69 164 LEU A O 1
ATOM 1264 N N . LEU A 1 165 ? -10.932 17.997 -2.071 1.00 85.12 165 LEU A N 1
ATOM 1265 C CA . LEU A 1 165 ? -12.154 18.792 -1.919 1.00 85.12 165 LEU A CA 1
ATOM 1266 C C . LEU A 1 165 ? -13.086 18.189 -0.866 1.00 85.12 165 LEU A C 1
ATOM 1268 O O . LEU A 1 165 ? -13.571 18.918 -0.004 1.00 85.12 165 LEU A O 1
ATOM 1272 N N . VAL A 1 166 ? -13.296 16.870 -0.880 1.00 84.31 166 VAL A N 1
ATOM 1273 C CA . VAL A 1 166 ? -14.076 16.176 0.160 1.00 84.31 166 VAL A CA 1
ATOM 1274 C C . VAL A 1 166 ? -13.453 16.408 1.537 1.00 84.31 166 VAL A C 1
ATOM 1276 O O . VAL A 1 166 ? -14.161 16.735 2.490 1.00 84.31 166 VAL A O 1
ATOM 1279 N N . TYR A 1 167 ? -12.128 16.314 1.641 1.00 81.06 167 TYR A N 1
ATOM 1280 C CA . TYR A 1 167 ? -11.407 16.611 2.873 1.00 81.06 167 TYR A CA 1
ATOM 1281 C C . TYR A 1 167 ? -11.644 18.054 3.357 1.00 81.06 167 TYR A C 1
ATOM 1283 O O . TYR A 1 167 ? -12.045 18.274 4.505 1.00 81.06 167 TYR A O 1
ATOM 1291 N N . LEU A 1 168 ? -11.455 19.043 2.478 1.00 79.19 168 LEU A N 1
ATOM 1292 C CA . LEU A 1 168 ? -11.572 20.459 2.828 1.00 79.19 168 LEU A CA 1
ATOM 1293 C C . LEU A 1 168 ? -13.006 20.894 3.147 1.00 79.19 168 LEU A C 1
ATOM 1295 O O . LEU A 1 168 ? -13.200 21.677 4.075 1.00 79.19 168 LEU A O 1
ATOM 1299 N N . PHE A 1 169 ? -13.999 20.414 2.399 1.00 79.00 169 PHE A N 1
ATOM 1300 C CA . PHE A 1 169 ? -15.391 20.829 2.579 1.00 79.00 169 PHE A CA 1
ATOM 1301 C C . PHE A 1 169 ? -16.105 20.045 3.682 1.00 79.00 169 PHE A C 1
ATOM 1303 O O . PHE A 1 169 ? -16.857 20.640 4.449 1.00 79.00 169 PHE A O 1
ATOM 1310 N N . TYR A 1 170 ? -15.872 18.733 3.791 1.00 75.00 170 TYR A N 1
ATOM 1311 C CA . TYR A 1 170 ? -16.636 17.878 4.702 1.00 75.00 170 TYR A CA 1
ATOM 1312 C C . TYR A 1 170 ? -15.908 17.607 6.024 1.00 75.00 170 TYR A C 1
ATOM 1314 O O . TYR A 1 170 ? -16.480 17.788 7.101 1.00 75.00 170 TYR A O 1
ATOM 1322 N N . PHE A 1 171 ? -14.635 17.203 5.971 1.00 71.00 171 PHE A N 1
ATOM 1323 C CA . PHE A 1 171 ? -13.900 16.789 7.172 1.00 71.00 171 PHE A CA 1
ATOM 1324 C C . PHE A 1 171 ? -13.363 17.972 7.980 1.00 71.00 171 PHE A C 1
ATOM 1326 O O . PHE A 1 171 ? -13.512 17.982 9.203 1.00 71.00 171 PHE A O 1
ATOM 1333 N N . ARG A 1 172 ? -12.828 19.015 7.330 1.00 66.44 172 ARG A N 1
ATOM 1334 C CA . ARG A 1 172 ? -12.293 20.200 8.030 1.00 66.44 172 ARG A CA 1
ATOM 1335 C C . ARG A 1 172 ? -13.337 20.888 8.922 1.00 66.44 172 ARG A C 1
ATOM 1337 O O . ARG A 1 172 ? -13.008 21.302 10.029 1.00 66.44 172 ARG A O 1
ATOM 1344 N N . GLN A 1 173 ? -14.594 20.974 8.476 1.00 60.53 173 GLN A N 1
ATOM 1345 C CA . GLN A 1 173 ? -15.677 21.588 9.258 1.00 60.53 173 GLN A CA 1
ATOM 1346 C C . GLN A 1 173 ? -16.060 20.758 10.491 1.00 60.53 173 GLN A C 1
ATOM 1348 O O . GLN A 1 173 ? -16.370 21.315 11.541 1.00 60.53 173 GLN A O 1
ATOM 1353 N N . ARG A 1 174 ? -16.017 19.422 10.394 1.00 62.81 174 ARG A N 1
ATOM 1354 C CA . ARG A 1 174 ? -16.350 18.544 11.525 1.00 62.81 174 ARG A CA 1
ATOM 1355 C C . ARG A 1 174 ? -15.228 18.424 12.547 1.00 62.81 174 ARG A C 1
ATOM 1357 O O . ARG A 1 174 ? -15.522 18.337 13.734 1.00 62.81 174 ARG A O 1
ATOM 1364 N N . TYR A 1 175 ? -13.973 18.475 12.109 1.00 62.78 175 TYR A N 1
ATOM 1365 C CA . TYR A 1 175 ? -12.834 18.516 13.024 1.00 62.78 175 TYR A CA 1
ATOM 1366 C C . TYR A 1 175 ? -12.728 19.847 13.773 1.00 62.78 175 TYR A C 1
ATOM 1368 O O . TYR A 1 175 ? -12.414 19.845 14.959 1.00 62.78 175 TYR A O 1
ATOM 1376 N N . ALA A 1 176 ? -13.074 20.968 13.129 1.00 58.91 176 ALA A N 1
ATOM 1377 C CA . ALA A 1 176 ? -13.180 22.259 13.809 1.00 58.91 176 ALA A CA 1
ATOM 1378 C C . ALA A 1 176 ? -14.276 22.261 14.892 1.00 58.91 176 ALA A C 1
ATOM 1380 O O . ALA A 1 176 ? -14.063 22.817 15.963 1.00 58.91 176 ALA A O 1
ATOM 1381 N N . ARG A 1 177 ? -15.414 21.598 14.638 1.00 59.00 177 ARG A N 1
ATOM 1382 C CA . ARG A 1 177 ? -16.526 21.515 15.597 1.00 59.00 177 ARG A CA 1
ATOM 1383 C C . ARG A 1 177 ? -16.218 20.626 16.808 1.00 59.00 177 ARG A C 1
ATOM 1385 O O . ARG A 1 177 ? -16.474 21.047 17.925 1.00 59.00 177 ARG A O 1
ATOM 1392 N N . LYS A 1 178 ? -15.595 19.457 16.611 1.00 58.72 178 LYS A N 1
ATOM 1393 C CA . LYS A 1 178 ? -15.179 18.583 17.728 1.00 58.72 178 LYS A CA 1
ATOM 1394 C C . LYS A 1 178 ? -14.179 19.250 18.677 1.00 58.72 178 LYS A C 1
ATOM 1396 O O . LYS A 1 178 ? -14.290 19.083 19.881 1.00 58.72 178 LYS A O 1
ATOM 1401 N N . ARG A 1 179 ? -13.241 20.038 18.139 1.00 57.97 179 ARG A N 1
ATOM 1402 C CA . ARG A 1 179 ? -12.296 20.814 18.959 1.00 57.97 179 ARG A CA 1
ATOM 1403 C C . ARG A 1 179 ? -12.984 21.852 19.847 1.00 57.97 179 ARG A C 1
ATOM 1405 O O . ARG A 1 179 ? -12.468 22.136 20.912 1.00 57.97 179 ARG A O 1
ATOM 1412 N N . GLN A 1 180 ? -14.102 22.426 19.399 1.00 57.19 180 GLN A N 1
ATOM 1413 C CA . GLN A 1 180 ? -14.877 23.385 20.192 1.00 57.19 180 GLN A CA 1
ATOM 1414 C C . GLN A 1 180 ? -15.693 22.689 21.287 1.00 57.19 180 GLN A C 1
ATOM 1416 O O . GLN A 1 180 ? -15.790 23.219 22.381 1.00 57.19 180 GLN A O 1
ATOM 1421 N N . GLU A 1 181 ? -16.235 21.497 21.018 1.00 58.78 181 GLU A N 1
ATOM 1422 C CA . GLU A 1 181 ? -16.982 20.702 22.009 1.00 58.78 181 GLU A CA 1
ATOM 1423 C C . GLU A 1 181 ? -16.086 20.180 23.154 1.00 58.78 181 GLU A C 1
ATOM 1425 O O . GLU A 1 181 ? -16.548 20.087 24.287 1.00 58.78 181 GLU A O 1
ATOM 1430 N N . GLU A 1 182 ? -14.811 19.862 22.889 1.00 59.09 182 GLU A N 1
ATOM 1431 C CA . GLU A 1 182 ? -13.839 19.483 23.934 1.00 59.09 182 GLU A CA 1
ATOM 1432 C C . GLU A 1 182 ? -13.373 20.675 24.791 1.00 59.09 182 GLU A C 1
ATOM 1434 O O . GLU A 1 182 ? -13.197 20.506 25.995 1.00 59.09 182 GLU A O 1
ATOM 1439 N N . ASP A 1 183 ? -13.208 21.863 24.198 1.00 57.56 183 ASP A N 1
ATOM 1440 C CA . ASP A 1 183 ? -12.841 23.098 24.920 1.00 57.56 183 ASP A CA 1
ATOM 1441 C C . ASP A 1 183 ? -14.003 23.550 25.832 1.00 57.56 183 ASP A C 1
ATOM 1443 O O . ASP A 1 183 ? -13.824 23.758 27.026 1.00 57.56 183 ASP A O 1
ATOM 1447 N N . ASP A 1 184 ? -15.235 23.567 25.304 1.00 57.41 184 ASP A N 1
ATOM 1448 C CA . ASP A 1 184 ? -16.447 23.986 26.034 1.00 57.41 184 ASP A CA 1
ATOM 1449 C C . ASP A 1 184 ? -16.856 22.973 27.134 1.00 57.41 184 ASP A C 1
ATOM 1451 O O . ASP A 1 184 ? -17.457 23.328 28.150 1.00 57.41 184 ASP A O 1
ATOM 1455 N N . GLY A 1 185 ? -16.499 21.691 26.970 1.00 54.59 185 GLY A N 1
ATOM 1456 C CA . GLY A 1 185 ? -16.730 20.633 27.962 1.00 54.59 185 GLY A CA 1
ATOM 1457 C C . GLY A 1 185 ? -15.703 20.589 29.104 1.00 54.59 185 GLY A C 1
ATOM 1458 O O . GLY A 1 185 ? -16.061 20.241 30.232 1.00 54.59 185 GLY A O 1
ATOM 1459 N N . GLY A 1 186 ? -14.444 20.962 28.845 1.00 50.12 186 GLY A N 1
ATOM 1460 C CA . GLY A 1 186 ? -13.377 21.003 29.857 1.00 50.12 186 GLY A CA 1
ATOM 1461 C C . GLY A 1 186 ? -13.531 22.152 30.860 1.00 50.12 186 GLY A C 1
ATOM 1462 O O . GLY A 1 186 ? -13.210 22.012 32.048 1.00 50.12 186 GLY A O 1
ATOM 1463 N N . ASP A 1 187 ? -14.106 23.261 30.407 1.00 54.03 187 ASP A N 1
ATOM 1464 C CA . ASP A 1 187 ? -14.363 24.442 31.229 1.00 54.03 187 ASP A CA 1
ATOM 1465 C C . ASP A 1 187 ? -15.559 24.221 32.173 1.00 54.03 187 ASP A C 1
ATOM 1467 O O . ASP A 1 187 ? -15.539 24.636 33.331 1.00 54.03 187 ASP A O 1
ATOM 1471 N N . GLY A 1 188 ? -16.587 23.490 31.725 1.00 52.25 188 GLY A N 1
ATOM 1472 C CA . GLY A 1 188 ? -17.767 23.172 32.535 1.00 52.25 188 GLY A CA 1
ATOM 1473 C C . GLY A 1 188 ? -17.486 22.207 33.693 1.00 52.25 188 GLY A C 1
ATOM 1474 O O . GLY A 1 188 ? -17.984 22.409 34.802 1.00 52.25 188 GLY A O 1
ATOM 1475 N N . GLU A 1 189 ? -16.659 21.179 33.474 1.00 52.56 189 GLU A N 1
ATOM 1476 C CA . GLU A 1 189 ? -16.332 20.188 34.510 1.00 52.56 189 GLU A CA 1
ATOM 1477 C C . GLU A 1 189 ? -15.406 20.783 35.584 1.00 52.56 189 GLU A C 1
ATOM 1479 O O . GLU A 1 189 ? -15.655 20.619 36.780 1.00 52.56 189 GLU A O 1
ATOM 1484 N N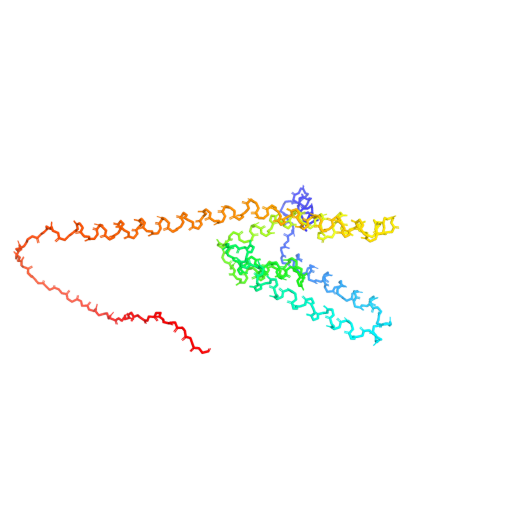 . SER A 1 190 ? -14.406 21.574 35.181 1.00 51.16 190 SER A N 1
ATOM 1485 C CA . SER A 1 190 ? -13.484 22.250 36.102 1.00 51.16 190 SER A CA 1
ATOM 1486 C C . SER A 1 190 ? -14.149 23.382 36.903 1.00 51.16 190 SER A C 1
ATOM 1488 O O . SER A 1 190 ? -13.899 23.490 38.105 1.00 51.16 190 SER A O 1
ATOM 1490 N N . VAL A 1 191 ? -15.060 24.162 36.303 1.00 54.56 191 VAL A N 1
ATOM 1491 C CA . VAL A 1 191 ? -15.866 25.179 37.012 1.00 54.56 191 VAL A CA 1
ATOM 1492 C C . VAL A 1 191 ? -16.902 24.534 37.939 1.00 54.56 191 VAL A C 1
ATOM 1494 O O . VAL A 1 191 ? -17.118 25.035 39.041 1.00 54.56 191 VAL A O 1
ATOM 1497 N N . SER A 1 192 ? -17.501 23.396 37.564 1.00 52.41 192 SER A N 1
ATOM 1498 C CA . SER A 1 192 ? -18.426 22.664 38.446 1.00 52.41 192 SER A CA 1
ATOM 1499 C C . SER A 1 192 ? -17.721 22.022 39.651 1.00 52.41 192 SER A C 1
ATOM 1501 O O . SER A 1 192 ? -18.246 22.080 40.763 1.00 52.41 192 SER A O 1
ATOM 1503 N N . LEU A 1 193 ? -16.500 21.499 39.471 1.00 55.75 193 LEU A N 1
ATOM 1504 C CA . LEU A 1 193 ? -15.671 20.972 40.558 1.00 55.75 193 LEU A CA 1
ATOM 1505 C C . LEU A 1 193 ? -15.158 22.088 41.484 1.00 55.75 193 LEU A C 1
ATOM 1507 O O . LEU A 1 193 ? -15.202 21.924 42.703 1.00 55.75 193 LEU A O 1
ATOM 1511 N N . LEU A 1 194 ? -14.761 23.247 40.942 1.00 53.19 194 LEU A N 1
ATOM 1512 C CA . LEU A 1 194 ? -14.417 24.440 41.733 1.00 53.19 194 LEU A CA 1
ATOM 1513 C C . LEU A 1 194 ? -15.624 24.995 42.511 1.00 53.19 194 LEU A C 1
ATOM 1515 O O . LEU A 1 194 ? -15.497 25.270 43.701 1.00 53.19 194 LEU A O 1
ATOM 1519 N N . ALA A 1 195 ? -16.808 25.074 41.896 1.00 56.19 195 ALA A N 1
ATOM 1520 C CA . ALA A 1 195 ? -18.031 25.533 42.562 1.00 56.19 195 ALA A CA 1
ATOM 1521 C C . ALA A 1 195 ? -18.528 24.556 43.645 1.00 56.19 195 ALA A C 1
ATOM 1523 O O . ALA A 1 195 ? -19.062 24.984 44.668 1.00 56.19 195 ALA A O 1
ATOM 1524 N N . SER A 1 196 ? -18.326 23.247 43.457 1.00 53.94 196 SER A N 1
ATOM 1525 C CA . SER A 1 196 ? -18.661 22.237 44.470 1.00 53.94 196 SER A CA 1
ATOM 1526 C C . SER A 1 196 ? -17.718 22.247 45.681 1.00 53.94 196 SER A C 1
ATOM 1528 O O . SER A 1 196 ? -18.150 21.911 46.782 1.00 53.94 196 SER A O 1
ATOM 1530 N N . ASN A 1 197 ? -16.462 22.680 45.507 1.00 54.94 197 ASN A N 1
ATOM 1531 C CA . ASN A 1 197 ? -15.499 22.824 46.603 1.00 54.94 197 ASN A CA 1
ATOM 1532 C C . ASN A 1 197 ? -15.693 24.121 47.409 1.00 54.94 197 ASN A C 1
ATOM 1534 O O . ASN A 1 197 ? -15.432 24.113 48.610 1.00 54.94 197 ASN A O 1
ATOM 1538 N N . ASP A 1 198 ? -16.180 25.206 46.797 1.00 49.59 198 ASP A N 1
ATOM 1539 C CA . ASP A 1 198 ? -16.482 26.454 47.520 1.00 49.59 198 ASP A CA 1
ATOM 1540 C C . ASP A 1 198 ? -17.791 26.370 48.325 1.00 49.59 198 ASP A C 1
ATOM 1542 O O . ASP A 1 198 ? -17.878 26.899 49.433 1.00 49.59 198 ASP A O 1
ATOM 1546 N N . ALA A 1 199 ? -18.788 25.622 47.837 1.00 49.31 199 ALA A N 1
ATOM 1547 C CA . ALA A 1 199 ? -20.066 25.426 48.532 1.00 49.31 199 ALA A CA 1
ATOM 1548 C C . ALA A 1 199 ? -19.983 24.515 49.780 1.00 49.31 199 ALA A C 1
ATOM 1550 O O . ALA A 1 199 ? -20.984 24.323 50.468 1.00 49.31 199 ALA A O 1
ATOM 1551 N N . GLY A 1 200 ? -18.812 23.936 50.072 1.00 43.03 200 GLY A N 1
ATOM 1552 C CA . GLY A 1 200 ? -18.592 23.017 51.194 1.00 43.03 200 GLY A CA 1
ATOM 1553 C C . GLY A 1 200 ? -17.894 23.619 52.419 1.00 43.03 200 GLY A C 1
ATOM 1554 O O . GLY A 1 200 ? -17.592 22.869 53.346 1.00 43.03 200 GLY A O 1
ATOM 1555 N N . SER A 1 201 ? -17.594 24.926 52.442 1.00 42.72 201 SER A N 1
ATOM 1556 C CA . SER A 1 201 ? -16.764 25.530 53.505 1.00 42.72 201 SER A CA 1
ATOM 1557 C C . SER A 1 201 ? -17.507 26.364 54.562 1.00 42.72 201 SER A C 1
ATOM 1559 O O . SER A 1 201 ? -16.888 26.795 55.535 1.00 42.72 201 SER A O 1
ATOM 1561 N N . GLU A 1 202 ? -18.830 26.510 54.465 1.00 43.44 202 GLU A N 1
ATOM 1562 C CA . GLU A 1 202 ? -19.648 27.248 55.438 1.00 43.44 202 GLU A CA 1
ATOM 1563 C C . GLU A 1 202 ? -20.747 26.356 56.027 1.00 43.44 202 GLU A C 1
ATOM 1565 O O . GLU A 1 202 ? -21.903 26.469 55.653 1.00 43.44 202 GLU A O 1
ATOM 1570 N N . ASP A 1 203 ? -20.377 25.415 56.898 1.00 37.34 203 ASP A N 1
ATOM 1571 C CA . ASP A 1 203 ? -21.187 25.000 58.057 1.00 37.34 203 ASP A CA 1
ATOM 1572 C C . ASP A 1 203 ? -20.572 23.756 58.697 1.00 37.34 203 ASP A C 1
ATOM 1574 O O . ASP A 1 203 ? -20.730 22.647 58.194 1.00 37.34 203 ASP A O 1
ATOM 1578 N N . SER A 1 204 ? -19.878 23.936 59.826 1.00 34.06 204 SER A N 1
ATOM 1579 C CA . SER A 1 204 ? -19.766 22.958 60.926 1.00 34.06 204 SER A CA 1
ATOM 1580 C C . SER A 1 204 ? -18.916 23.540 62.053 1.00 34.06 204 SER A C 1
ATOM 1582 O O . SER A 1 204 ? -17.688 23.447 62.079 1.00 34.06 204 SER A O 1
ATOM 1584 N N . ALA A 1 205 ? -19.609 24.170 62.993 1.00 31.72 205 ALA A N 1
ATOM 1585 C CA . ALA A 1 205 ? -19.076 24.715 64.224 1.00 31.72 205 ALA A CA 1
ATOM 1586 C C . ALA A 1 205 ? -18.552 23.631 65.195 1.00 31.72 205 ALA A C 1
ATOM 1588 O O . ALA A 1 205 ? -19.034 22.503 65.233 1.00 31.72 205 ALA A O 1
ATOM 1589 N N . THR A 1 206 ? -17.581 24.035 66.018 1.00 31.83 206 THR A N 1
ATOM 1590 C CA . THR A 1 206 ? -17.407 23.702 67.449 1.00 31.83 206 THR A CA 1
ATOM 1591 C C . THR A 1 206 ? -18.154 22.484 68.031 1.00 31.83 206 THR A C 1
ATOM 1593 O O . THR A 1 206 ? -19.367 22.538 68.201 1.00 31.83 206 THR A O 1
ATOM 1596 N N . SER A 1 207 ? -17.416 21.484 68.541 1.00 30.95 207 SER A N 1
ATOM 1597 C CA . SER A 1 207 ? -17.468 21.031 69.954 1.00 30.95 207 SER A CA 1
ATOM 1598 C C . SER A 1 207 ? -16.818 19.650 70.167 1.00 30.95 207 SER A C 1
ATOM 1600 O O . SER A 1 207 ? -17.227 18.635 69.618 1.00 30.95 207 SER A O 1
ATOM 1602 N N . SER A 1 208 ? -15.837 19.654 71.068 1.00 30.17 208 SER A N 1
ATOM 1603 C CA . SER A 1 208 ? -15.194 18.579 71.842 1.00 30.17 208 SER A CA 1
ATOM 1604 C C . SER A 1 208 ? -15.978 17.280 72.141 1.00 30.17 208 SER A C 1
ATOM 1606 O O . SER A 1 208 ? -17.080 17.336 72.678 1.00 30.17 208 SER A O 1
ATOM 1608 N N . SER A 1 209 ? -15.339 16.103 72.040 1.00 30.84 209 SER A N 1
ATOM 1609 C CA . SER A 1 209 ? -14.588 15.435 73.136 1.00 30.84 209 SER A CA 1
ATOM 1610 C C . SER A 1 209 ? -14.412 13.907 72.936 1.00 30.84 209 SER A C 1
ATOM 1612 O O . SER A 1 209 ? -15.294 13.227 72.430 1.00 30.84 209 SER A O 1
ATOM 1614 N N . GLN A 1 210 ? -13.278 13.414 73.458 1.00 31.33 210 GLN A N 1
ATOM 1615 C CA . GLN A 1 210 ? -12.893 12.037 73.840 1.00 31.33 210 GLN A CA 1
ATOM 1616 C C . GLN A 1 210 ? -12.069 11.133 72.884 1.00 31.33 210 GLN A C 1
ATOM 1618 O O . GLN A 1 210 ? -12.435 10.797 71.767 1.00 31.33 210 GLN A O 1
ATOM 1623 N N . SER A 1 211 ? -10.912 10.758 73.450 1.00 29.98 211 SER A N 1
ATOM 1624 C CA . SER A 1 211 ? -9.777 9.897 73.048 1.00 29.98 211 SER A CA 1
ATOM 1625 C C . SER A 1 211 ? -9.979 8.458 73.611 1.00 29.98 211 SER A C 1
ATOM 1627 O O . SER A 1 211 ? -10.971 8.290 74.322 1.00 29.98 211 SER A O 1
ATOM 1629 N N . PRO A 1 212 ? -9.069 7.448 73.498 1.00 47.00 212 PRO A N 1
ATOM 1630 C CA . PRO A 1 212 ? -7.783 7.372 72.784 1.00 47.00 212 PRO A CA 1
ATOM 1631 C C . PRO A 1 212 ? -7.492 6.055 71.993 1.00 47.00 212 PRO A C 1
ATOM 1633 O O . PRO A 1 212 ? -8.121 5.020 72.177 1.00 47.00 212 PRO A O 1
ATOM 1636 N N . ALA A 1 213 ? -6.386 6.110 71.232 1.00 32.78 213 ALA A N 1
ATOM 1637 C CA . ALA A 1 213 ? -5.384 5.053 70.971 1.00 32.78 213 ALA A CA 1
ATOM 1638 C C . ALA A 1 213 ? -5.689 3.844 70.050 1.00 32.78 213 ALA A C 1
ATOM 1640 O O . ALA A 1 213 ? -6.280 2.859 70.476 1.00 32.78 213 ALA A O 1
ATOM 1641 N N . ARG A 1 214 ? -5.017 3.792 68.882 1.00 32.91 214 ARG A N 1
ATOM 1642 C CA . ARG A 1 214 ? -3.802 2.966 68.627 1.00 32.91 214 ARG A CA 1
ATOM 1643 C C . ARG A 1 214 ? -3.294 3.119 67.176 1.00 32.91 214 ARG A C 1
ATOM 1645 O O . ARG A 1 214 ? -4.063 2.924 66.252 1.00 32.91 214 ARG A O 1
ATOM 1652 N N . GLN A 1 215 ? -2.000 3.464 67.055 1.00 35.66 215 GLN A N 1
ATOM 1653 C CA . GLN A 1 215 ? -0.932 2.900 66.186 1.00 35.66 215 GLN A CA 1
ATOM 1654 C C . GLN A 1 215 ? -1.318 2.297 64.812 1.00 35.66 215 GLN A C 1
ATOM 1656 O O . GLN A 1 215 ? -2.229 1.493 64.738 1.00 35.66 215 GLN A O 1
ATOM 1661 N N . ALA A 1 216 ? -0.582 2.451 63.709 1.00 34.88 216 ALA A N 1
ATOM 1662 C CA . ALA A 1 216 ? 0.716 3.053 63.396 1.00 34.88 216 ALA A CA 1
ATOM 1663 C C . ALA A 1 216 ? 0.961 2.908 61.869 1.00 34.88 216 ALA A C 1
ATOM 1665 O O . ALA A 1 216 ? 0.221 2.202 61.189 1.00 34.88 216 ALA A O 1
ATOM 1666 N N . SER A 1 217 ? 2.078 3.482 61.407 1.00 36.75 217 SER A N 1
ATOM 1667 C CA . SER A 1 217 ? 2.773 3.346 60.106 1.00 36.75 217 SER A CA 1
ATOM 1668 C C . SER A 1 217 ? 2.268 4.242 58.960 1.00 36.75 217 SER A C 1
ATOM 1670 O O . SER A 1 217 ? 1.186 4.042 58.432 1.00 36.75 217 SER A O 1
ATOM 1672 N N . THR A 1 218 ? 2.902 5.396 58.683 1.00 35.09 218 THR A N 1
ATOM 1673 C CA . THR A 1 218 ? 4.145 5.597 57.887 1.00 35.09 218 THR A CA 1
ATOM 1674 C C . THR A 1 218 ? 4.039 4.913 56.519 1.00 35.09 218 THR A C 1
ATOM 1676 O O . THR A 1 218 ? 3.975 3.695 56.449 1.00 35.09 218 THR A O 1
ATOM 1679 N N . THR A 1 219 ? 4.074 5.609 55.382 1.00 39.72 219 THR A N 1
ATOM 1680 C CA . THR A 1 219 ? 5.262 6.337 54.911 1.00 39.72 219 THR A CA 1
ATOM 1681 C C . THR A 1 219 ? 4.884 7.304 53.782 1.00 39.72 219 THR A C 1
ATOM 1683 O O . THR A 1 219 ? 4.136 6.964 52.873 1.00 39.72 219 THR A O 1
ATOM 1686 N N . SER A 1 220 ? 5.429 8.512 53.894 1.00 30.64 220 SER A N 1
ATOM 1687 C CA . SER A 1 220 ? 5.468 9.604 52.921 1.00 30.64 220 SER A CA 1
ATOM 1688 C C . SER A 1 220 ? 6.331 9.260 51.701 1.00 30.64 220 SER A C 1
ATOM 1690 O O . SER A 1 220 ? 7.368 8.634 51.880 1.00 30.64 220 SER A O 1
ATOM 1692 N N . PHE A 1 221 ? 5.923 9.702 50.508 1.00 38.06 221 PHE A N 1
ATOM 1693 C CA . PHE A 1 221 ? 6.730 10.336 49.443 1.00 38.06 221 PHE A CA 1
ATOM 1694 C C . PHE A 1 221 ? 5.784 10.483 48.234 1.00 38.06 221 PHE A C 1
ATOM 1696 O O . PHE A 1 221 ? 5.165 9.514 47.822 1.00 38.06 221 PHE A O 1
ATOM 1703 N N . GLY A 1 222 ? 5.534 11.644 47.643 1.00 32.66 222 GLY A N 1
ATOM 1704 C CA . GLY A 1 222 ? 6.429 12.770 47.427 1.00 32.66 222 GLY A CA 1
ATOM 1705 C C . GLY A 1 222 ? 6.324 13.116 45.941 1.00 32.66 222 GLY A C 1
ATOM 1706 O O . GLY A 1 222 ? 6.916 12.457 45.097 1.00 32.66 222 GLY A O 1
ATOM 1707 N N . THR A 1 223 ? 5.471 14.090 45.661 1.00 38.09 223 THR A N 1
ATOM 1708 C CA . THR A 1 223 ? 5.087 14.668 44.370 1.00 38.09 223 THR A CA 1
ATOM 1709 C C . THR A 1 223 ? 6.255 15.369 43.647 1.00 38.09 223 THR A C 1
ATOM 1711 O O . THR A 1 223 ? 7.188 15.815 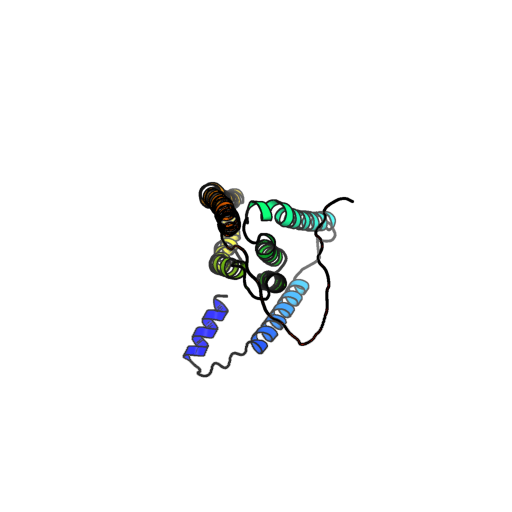44.312 1.00 38.09 223 THR A O 1
ATOM 1714 N N . LEU A 1 224 ? 6.068 15.601 42.330 1.00 39.31 224 LEU A N 1
ATOM 1715 C CA . LEU A 1 224 ? 6.592 16.688 41.455 1.00 39.31 224 LEU A CA 1
ATOM 1716 C C . LEU A 1 224 ? 7.704 16.305 40.445 1.00 39.31 224 LEU A C 1
ATOM 1718 O O . LEU A 1 224 ? 8.501 15.417 40.725 1.00 39.31 224 LEU A O 1
ATOM 1722 N N . PRO A 1 225 ? 7.902 17.075 39.348 1.00 47.81 225 PRO A N 1
ATOM 1723 C CA . PRO A 1 225 ? 6.919 17.700 38.449 1.00 47.81 225 PRO A CA 1
ATOM 1724 C C . PRO A 1 225 ? 7.313 17.615 36.949 1.00 47.81 225 PRO A C 1
ATOM 1726 O O . PRO A 1 225 ? 8.398 17.190 36.562 1.00 47.81 225 PRO A O 1
ATOM 1729 N N . ARG A 1 226 ? 6.401 18.107 36.108 1.00 47.03 226 ARG A N 1
ATOM 1730 C CA . ARG A 1 226 ? 6.589 18.529 34.711 1.00 47.03 226 ARG A CA 1
ATOM 1731 C C . ARG A 1 226 ? 7.435 19.818 34.667 1.00 47.03 226 ARG A C 1
ATOM 1733 O O . ARG A 1 226 ? 7.174 20.709 35.471 1.00 47.03 226 ARG A O 1
ATOM 1740 N N . ALA A 1 227 ? 8.378 19.942 33.731 1.00 43.50 227 ALA A N 1
ATOM 1741 C CA . ALA A 1 227 ? 8.946 21.226 33.306 1.00 43.50 227 ALA A CA 1
ATOM 1742 C C . ALA A 1 227 ? 9.572 21.116 31.906 1.00 43.50 227 ALA A C 1
ATOM 1744 O O . ALA A 1 227 ? 10.121 20.083 31.527 1.00 43.50 227 ALA A O 1
ATOM 1745 N N . ASP A 1 228 ? 9.422 22.205 31.167 1.00 43.62 228 ASP A N 1
ATOM 1746 C CA . ASP A 1 228 ? 9.607 22.381 29.736 1.00 43.62 228 ASP A CA 1
ATOM 1747 C C . ASP A 1 228 ? 11.048 22.729 29.307 1.00 43.62 228 ASP A C 1
ATOM 1749 O O . ASP A 1 228 ? 11.857 23.190 30.105 1.00 43.62 228 ASP A O 1
ATOM 1753 N N . SER A 1 229 ? 11.259 22.651 27.986 1.00 42.00 229 SER A N 1
ATOM 1754 C CA . SER A 1 229 ? 12.073 23.547 27.139 1.00 42.00 229 SER A CA 1
ATOM 1755 C C . SER A 1 229 ? 13.612 23.608 27.216 1.00 42.00 229 SER A C 1
ATOM 1757 O O . SER A 1 229 ? 14.231 23.715 28.266 1.00 42.00 229 SER A O 1
ATOM 1759 N N . CYS A 1 230 ? 14.163 23.758 26.000 1.00 38.56 230 CYS A N 1
ATOM 1760 C CA . CYS A 1 230 ? 15.478 24.285 25.598 1.00 38.56 230 CYS A CA 1
ATOM 1761 C C . CYS A 1 230 ? 16.730 23.408 25.776 1.00 38.56 230 CYS A C 1
ATOM 1763 O O . CYS A 1 230 ? 17.402 23.470 26.801 1.00 38.56 230 CYS A O 1
ATOM 1765 N N . ALA A 1 231 ? 17.132 22.743 24.686 1.00 39.56 231 ALA A N 1
ATOM 1766 C CA . ALA A 1 231 ? 18.389 22.998 23.959 1.00 39.56 231 ALA A CA 1
ATOM 1767 C C . ALA A 1 231 ? 18.352 22.304 22.588 1.00 39.56 231 ALA A C 1
ATOM 1769 O O . ALA A 1 231 ? 17.833 21.166 22.526 1.00 39.56 231 ALA A O 1
#

InterPro domains:
  IPR004445 Sodium/glutamate symport carrier protein GltS [PTHR36178] (1-157)

Foldseek 3Di:
DVVVVVVVVVQVVPDPPRPDDPVVVVVVVVVVVVVVVVVCVVPDDCVPVVVVVPVVVVVVVVVVVVLVCCLPPVQVVQPVPPSNLQSQLVSLCVVDNNVRSVVSSCVVVVVVPDCNVVVSVVVCVVCCCPPVPHDLVVCLVVCCVPPNDVVNVVVVVVVVVVVVCCSVPPVVVVVVVVVVVVVVVVVVVVVVVVVVVVVPPPDDDDDDDDDDDDDDDDDDDDDDDDDDDDD